Protein AF-A0AAW0PX56-F1 (afdb_monomer)

Radius of gyration: 51.21 Å; Cα contacts (8 Å, |Δi|>4): 44; chains: 1; bounding box: 127×102×108 Å

pLDDT: mean 70.23, std 21.06, range [22.94, 95.62]

Mean predicted aligned error: 20.16 Å

InterPro domains:
  IPR026612 Receptor for retinol uptake STRA6-like [PF14752] (82-262)

Structure (mmCIF, N/CA/C/O backbone):
data_AF-A0AAW0PX56-F1
#
_entry.id   AF-A0AAW0PX56-F1
#
loop_
_atom_site.group_PDB
_atom_site.id
_atom_site.type_symbol
_atom_site.label_atom_id
_atom_site.label_alt_id
_atom_site.label_comp_id
_atom_site.label_asym_id
_atom_site.label_entity_id
_atom_site.label_seq_id
_atom_site.pdbx_PDB_ins_code
_atom_site.Cartn_x
_atom_site.Cartn_y
_atom_site.Cartn_z
_atom_site.occupancy
_atom_site.B_iso_or_equiv
_atom_site.auth_seq_id
_atom_site.auth_comp_id
_atom_site.auth_asym_id
_atom_site.auth_atom_id
_atom_site.pdbx_PDB_model_num
ATOM 1 N N . MET A 1 1 ? 77.934 13.940 -4.681 1.00 31.64 1 MET A N 1
ATOM 2 C CA . MET A 1 1 ? 77.052 12.835 -5.115 1.00 31.64 1 MET A CA 1
ATOM 3 C C . MET A 1 1 ? 75.785 13.486 -5.650 1.00 31.64 1 MET A C 1
ATOM 5 O O . MET A 1 1 ? 75.001 13.971 -4.855 1.00 31.64 1 MET A O 1
ATOM 9 N N . ALA A 1 2 ? 75.821 13.929 -6.908 1.00 30.30 2 ALA A N 1
ATOM 10 C CA . ALA A 1 2 ? 75.414 13.192 -8.120 1.00 30.30 2 ALA A CA 1
ATOM 11 C C . ALA A 1 2 ? 73.939 13.526 -8.437 1.00 30.30 2 ALA A C 1
ATOM 13 O O . ALA A 1 2 ? 73.097 13.339 -7.575 1.00 30.30 2 ALA A O 1
ATOM 14 N N . GLY A 1 3 ? 73.551 14.061 -9.594 1.00 27.41 3 GLY A N 1
ATOM 15 C CA . GLY A 1 3 ? 74.286 14.418 -10.804 1.00 27.41 3 GLY A CA 1
ATOM 16 C C . GLY A 1 3 ? 73.361 15.159 -11.783 1.00 27.41 3 GLY A C 1
ATOM 17 O O . GLY A 1 3 ? 72.140 15.052 -11.699 1.00 27.41 3 GLY A O 1
ATOM 18 N N . CYS A 1 4 ? 73.972 15.931 -12.680 1.00 25.59 4 CYS A N 1
ATOM 19 C CA . CYS A 1 4 ? 73.378 16.481 -13.898 1.00 25.59 4 CYS A CA 1
ATOM 20 C C . CYS A 1 4 ? 72.852 15.374 -14.827 1.00 25.59 4 CYS A C 1
ATOM 22 O O . CYS A 1 4 ? 73.455 14.307 -14.852 1.00 25.59 4 CYS A O 1
ATOM 24 N N . HIS A 1 5 ? 71.880 15.678 -15.698 1.00 25.41 5 HIS A N 1
ATOM 25 C CA . HIS A 1 5 ? 72.004 15.336 -17.123 1.00 25.41 5 HIS A CA 1
ATOM 26 C C . HIS A 1 5 ? 71.072 16.167 -18.024 1.00 25.41 5 HIS A C 1
ATOM 28 O O . HIS A 1 5 ? 69.892 16.348 -17.739 1.00 25.41 5 HIS A O 1
ATOM 34 N N . LEU A 1 6 ? 71.681 16.686 -19.094 1.00 29.70 6 LEU A N 1
ATOM 35 C CA . LEU A 1 6 ? 71.095 17.271 -20.303 1.00 29.70 6 LEU A CA 1
ATOM 36 C C . LEU A 1 6 ? 70.381 16.207 -21.157 1.00 29.70 6 LEU A C 1
ATOM 38 O O . LEU A 1 6 ? 70.884 15.092 -21.224 1.00 29.70 6 LEU A O 1
ATOM 42 N N . GLU A 1 7 ? 69.362 16.632 -21.917 1.00 25.48 7 GLU A N 1
ATOM 43 C CA . GLU A 1 7 ? 69.119 16.381 -23.365 1.00 25.48 7 GLU A CA 1
ATOM 44 C C . GLU A 1 7 ? 67.896 17.247 -23.762 1.00 25.48 7 GLU A C 1
ATOM 46 O O . GLU A 1 7 ? 66.912 17.266 -23.031 1.00 25.48 7 GLU A O 1
ATOM 51 N N . VAL A 1 8 ? 67.901 18.203 -24.703 1.00 26.92 8 VAL A N 1
ATOM 52 C CA . VAL A 1 8 ? 68.288 18.272 -26.131 1.00 26.92 8 VAL A CA 1
ATOM 53 C C . VAL A 1 8 ? 67.389 17.431 -27.053 1.00 26.92 8 VAL A C 1
ATOM 55 O O . VAL A 1 8 ? 67.394 16.213 -26.968 1.00 26.92 8 VAL A O 1
ATOM 58 N N . SER A 1 9 ? 66.737 18.133 -28.004 1.00 25.81 9 SER A N 1
ATOM 59 C CA . SER A 1 9 ? 66.059 17.645 -29.232 1.00 25.81 9 SER A CA 1
ATOM 60 C C . SER A 1 9 ? 64.676 16.978 -29.028 1.00 25.81 9 SER A C 1
ATOM 62 O O . SER A 1 9 ? 64.495 16.225 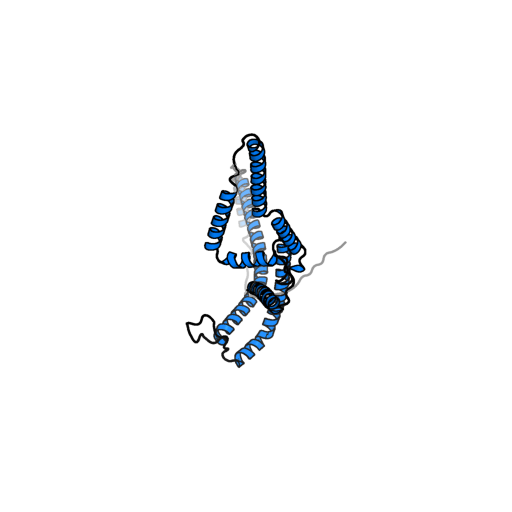-28.090 1.00 25.81 9 SER A O 1
ATOM 64 N N . GLN A 1 10 ? 63.611 17.193 -29.824 1.00 27.53 10 GLN A N 1
ATOM 65 C CA . GLN A 1 10 ? 63.512 17.494 -31.259 1.00 27.53 10 GLN A CA 1
ATOM 66 C C . GLN A 1 10 ? 62.064 17.893 -31.687 1.00 27.53 10 GLN A C 1
ATOM 68 O O . GLN A 1 10 ? 61.095 17.409 -31.117 1.00 27.53 10 GLN A O 1
ATOM 73 N N . CYS A 1 11 ? 61.977 18.688 -32.770 1.00 22.94 11 CYS A N 1
ATOM 74 C CA . CYS A 1 11 ? 60.960 18.730 -33.851 1.00 22.94 11 CYS A CA 1
ATOM 75 C C . CYS A 1 11 ? 59.462 19.016 -33.585 1.00 22.94 11 CYS A C 1
ATOM 77 O O . CYS A 1 11 ? 58.749 18.189 -33.043 1.00 22.94 11 CYS A O 1
ATOM 79 N N . TYR A 1 12 ? 58.955 20.133 -34.136 1.00 26.64 12 TYR A N 1
ATOM 80 C CA . TYR A 1 12 ? 58.180 20.228 -35.404 1.00 26.64 12 TYR A CA 1
ATOM 81 C C . TYR A 1 12 ? 58.065 21.729 -35.776 1.00 26.64 12 TYR A C 1
ATOM 83 O O . TYR A 1 12 ? 57.428 22.503 -35.077 1.00 26.64 12 TYR A O 1
ATOM 91 N N . SER A 1 13 ? 58.933 22.256 -36.645 1.00 26.72 13 SER A N 1
ATOM 92 C CA . SER A 1 13 ? 58.694 22.527 -38.077 1.00 26.72 13 SER A CA 1
ATOM 93 C C . SER A 1 13 ? 57.386 23.269 -38.409 1.00 26.72 13 SER A C 1
ATOM 95 O O . SER A 1 13 ? 56.335 22.644 -38.483 1.00 26.72 13 SER A O 1
ATOM 97 N N . CYS A 1 14 ? 57.475 24.576 -38.699 1.00 26.20 14 CYS A N 1
ATOM 98 C CA . CYS A 1 14 ? 56.694 25.211 -39.771 1.00 26.20 14 CYS A CA 1
ATOM 99 C C . CYS A 1 14 ? 57.334 26.542 -40.224 1.00 26.20 14 CYS A C 1
ATOM 101 O O . CYS A 1 14 ? 57.142 27.600 -39.635 1.00 26.20 14 CYS A O 1
ATOM 103 N N . ASN A 1 15 ? 58.200 26.413 -41.226 1.00 26.06 15 ASN A N 1
ATOM 104 C CA . ASN A 1 15 ? 58.331 27.226 -42.438 1.00 26.06 15 ASN A CA 1
ATOM 105 C C . ASN A 1 15 ? 57.815 28.690 -42.455 1.00 26.06 15 ASN A C 1
ATOM 107 O O . ASN A 1 15 ? 56.611 28.923 -42.451 1.00 26.06 15 ASN A O 1
ATOM 111 N N . SER A 1 16 ? 58.722 29.655 -42.668 1.00 30.22 16 SER A N 1
ATOM 112 C CA . SER A 1 16 ? 58.495 30.769 -43.609 1.00 30.22 16 SER A CA 1
ATOM 113 C C . SER A 1 16 ? 59.829 31.418 -44.011 1.00 30.22 16 SER A C 1
ATOM 115 O O . SER A 1 16 ? 60.473 32.105 -43.221 1.00 30.22 16 SER A O 1
ATOM 117 N N . GLN A 1 17 ? 60.247 31.182 -45.255 1.00 28.98 17 GLN A N 1
ATOM 118 C CA . GLN A 1 17 ? 61.311 31.909 -45.958 1.00 28.98 17 GLN A CA 1
ATOM 119 C C . GLN A 1 17 ? 60.848 33.317 -46.368 1.00 28.98 17 GLN A C 1
ATOM 121 O O . GLN A 1 17 ? 59.700 33.471 -46.773 1.00 28.98 17 GLN A O 1
ATOM 126 N N . SER A 1 18 ? 61.760 34.301 -46.318 1.00 28.73 18 SER A N 1
ATOM 127 C CA . SER A 1 18 ? 62.028 35.353 -47.335 1.00 28.73 18 SER A CA 1
ATOM 128 C C . SER A 1 18 ? 62.885 36.463 -46.679 1.00 28.73 18 SER A C 1
ATOM 130 O O . SER A 1 18 ? 62.420 37.135 -45.768 1.00 28.73 18 SER A O 1
ATOM 132 N N . GLN A 1 19 ? 64.218 36.449 -46.808 1.00 29.86 19 GLN A N 1
ATOM 133 C CA . GLN A 1 19 ? 65.073 37.073 -47.843 1.00 29.86 19 GLN A CA 1
ATOM 134 C C . GLN A 1 19 ? 65.482 38.554 -47.597 1.00 29.86 19 GLN A C 1
ATOM 136 O O . GLN A 1 19 ? 64.648 39.441 -47.484 1.00 29.86 19 GLN A O 1
ATOM 141 N N . HIS A 1 20 ? 66.813 38.759 -47.643 1.00 28.77 20 HIS A N 1
ATOM 142 C CA . HIS A 1 20 ? 67.612 39.956 -47.995 1.00 28.77 20 HIS A CA 1
ATOM 143 C C . HIS A 1 20 ? 67.890 41.118 -46.998 1.00 28.77 20 HIS A C 1
ATOM 145 O O . HIS A 1 20 ? 67.056 41.975 -46.756 1.00 28.77 20 HIS A O 1
ATOM 151 N N . GLY A 1 21 ? 69.178 41.243 -46.609 1.00 27.52 21 GLY A N 1
ATOM 152 C CA . GLY A 1 21 ? 70.029 42.384 -47.023 1.00 27.52 21 GLY A CA 1
ATOM 153 C C . GLY A 1 21 ? 70.363 43.527 -46.036 1.00 27.52 21 GLY A C 1
ATOM 154 O O . GLY A 1 21 ? 69.627 44.495 -45.960 1.00 27.52 21 GLY A O 1
ATOM 155 N N . GLY A 1 22 ? 71.561 43.477 -45.425 1.00 28.67 22 GLY A N 1
ATOM 156 C CA . GLY A 1 22 ? 72.597 44.540 -45.459 1.00 28.67 22 GLY A CA 1
ATOM 157 C C . GLY A 1 22 ? 72.457 45.905 -44.732 1.00 28.67 22 GLY A C 1
ATOM 158 O O . GLY A 1 22 ? 71.581 46.700 -45.037 1.00 28.67 22 GLY A O 1
ATOM 159 N N . LEU A 1 23 ? 73.525 46.229 -43.973 1.00 30.84 23 LEU A N 1
ATOM 160 C CA . LEU A 1 23 ? 74.179 47.546 -43.754 1.00 30.84 23 LEU A CA 1
ATOM 161 C C . LEU A 1 23 ? 73.774 48.491 -42.590 1.00 30.84 23 LEU A C 1
ATOM 163 O O . LEU A 1 23 ? 72.615 48.782 -42.329 1.00 30.84 23 LEU 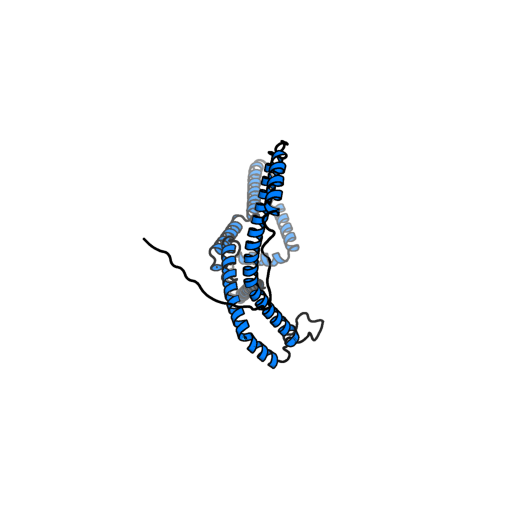A O 1
ATOM 167 N N . CYS A 1 24 ? 74.840 49.070 -42.002 1.00 33.91 24 CYS A N 1
ATOM 168 C CA . CYS A 1 24 ? 74.942 50.333 -41.244 1.00 33.91 24 CYS A CA 1
ATOM 169 C C . CYS A 1 24 ? 74.873 50.319 -39.698 1.00 33.91 24 CYS A C 1
ATOM 171 O O . CYS A 1 24 ? 73.977 50.883 -39.071 1.00 33.91 24 CYS A O 1
ATOM 173 N N . LEU A 1 25 ? 75.959 49.832 -39.076 1.00 41.53 25 LEU A N 1
ATOM 174 C CA . LEU A 1 25 ? 76.503 50.392 -37.829 1.00 41.53 25 LEU A CA 1
ATOM 175 C C . LEU A 1 25 ? 77.064 51.802 -38.098 1.00 41.53 25 LEU A C 1
ATOM 177 O O . LEU A 1 25 ? 78.007 51.911 -38.870 1.00 41.53 25 LEU A O 1
ATOM 181 N N . SER A 1 26 ? 76.524 52.846 -37.452 1.00 45.72 26 SER A N 1
ATOM 182 C CA . SER A 1 26 ? 77.255 54.021 -36.910 1.00 45.72 26 SER A CA 1
ATOM 183 C C . SER A 1 26 ? 76.280 55.167 -36.568 1.00 45.72 26 SER A C 1
ATOM 185 O O . SER A 1 26 ? 76.185 56.169 -37.273 1.00 45.72 26 SER A O 1
ATOM 187 N N . ARG A 1 27 ? 75.478 55.019 -35.499 1.00 44.69 27 ARG A N 1
ATOM 188 C CA . ARG A 1 27 ? 74.649 56.125 -34.950 1.00 44.69 27 ARG A CA 1
ATOM 189 C C . ARG A 1 27 ? 74.264 55.980 -33.466 1.00 44.69 27 ARG A C 1
ATOM 191 O O . ARG A 1 27 ? 73.417 56.715 -32.967 1.00 44.69 27 ARG A O 1
ATOM 198 N N . SER A 1 28 ? 74.889 55.053 -32.736 1.00 48.38 28 SER A N 1
ATOM 199 C CA . SER A 1 28 ? 74.471 54.626 -31.388 1.00 48.38 28 SER A CA 1
ATOM 200 C C . SER A 1 28 ? 75.108 55.389 -30.215 1.00 48.38 28 SER A C 1
ATOM 202 O O . SER A 1 28 ? 74.615 55.289 -29.093 1.00 48.38 28 SER A O 1
ATOM 204 N N . SER A 1 29 ? 76.159 56.187 -30.421 1.00 47.72 29 SER A N 1
ATOM 205 C CA . SER A 1 29 ? 76.905 56.805 -29.308 1.00 47.72 29 SER A CA 1
ATOM 206 C C . SER A 1 29 ? 76.382 58.177 -28.854 1.00 47.72 29 SER A C 1
ATOM 208 O O . SER A 1 29 ? 76.652 58.584 -27.721 1.00 47.72 29 SER A O 1
ATOM 210 N N . LEU A 1 30 ? 75.604 58.885 -29.685 1.00 49.88 30 LEU A N 1
ATOM 211 C CA . LEU A 1 30 ? 75.097 60.227 -29.357 1.00 49.88 30 LEU A CA 1
ATOM 212 C C . LEU A 1 30 ? 73.741 60.207 -28.625 1.00 49.88 30 LEU A C 1
ATOM 214 O O . LEU A 1 30 ? 73.480 61.070 -27.792 1.00 49.88 30 LEU A O 1
ATOM 218 N N . LEU A 1 31 ? 72.903 59.194 -28.871 1.00 52.22 31 LEU A N 1
ATOM 219 C CA . LEU A 1 31 ? 71.561 59.071 -28.277 1.00 52.22 31 LEU A CA 1
ATOM 220 C C . LEU A 1 31 ? 71.574 58.606 -26.812 1.00 52.22 31 LEU A C 1
ATOM 222 O O . LEU A 1 31 ? 70.708 58.997 -26.030 1.00 52.22 31 LEU A O 1
ATOM 226 N N . GLN A 1 32 ? 72.580 57.831 -26.399 1.00 52.25 32 GLN A N 1
ATOM 227 C CA . GLN A 1 32 ? 72.661 57.349 -25.015 1.00 52.25 32 GLN A CA 1
ATOM 228 C C . GLN A 1 32 ? 73.055 58.438 -24.006 1.00 52.25 32 GLN A C 1
ATOM 230 O O . GLN A 1 32 ? 72.630 58.394 -22.850 1.00 52.25 32 GLN A O 1
ATOM 235 N N . LYS A 1 33 ? 73.824 59.449 -24.429 1.00 53.44 33 LYS A N 1
ATOM 236 C CA . LYS A 1 33 ? 74.268 60.532 -23.535 1.00 53.44 33 LYS A CA 1
ATOM 237 C C . LYS A 1 33 ? 73.141 61.511 -23.191 1.00 53.44 33 LYS A C 1
ATOM 239 O O . LYS A 1 33 ? 73.123 62.051 -22.087 1.00 53.44 33 LYS A O 1
ATOM 244 N N . THR A 1 34 ? 72.174 61.692 -24.088 1.00 52.97 34 THR A N 1
ATOM 245 C CA . THR A 1 34 ? 71.042 62.611 -23.890 1.00 52.97 34 THR A CA 1
ATOM 246 C C . THR A 1 34 ? 69.943 61.995 -23.020 1.00 52.97 34 THR A C 1
ATOM 248 O O . THR A 1 34 ? 69.341 62.697 -22.214 1.00 52.97 34 THR A O 1
ATOM 251 N N . LEU A 1 35 ? 69.735 60.673 -23.091 1.00 54.50 35 LEU A N 1
ATOM 252 C CA . LEU A 1 35 ? 68.734 59.971 -22.274 1.00 54.50 35 LEU A CA 1
ATOM 253 C C . LEU A 1 35 ? 69.112 59.899 -20.787 1.00 54.50 35 LEU A C 1
ATOM 255 O O . LEU A 1 35 ? 68.252 60.091 -19.927 1.00 54.50 35 LEU A O 1
ATOM 259 N N . LYS A 1 36 ? 70.398 59.712 -20.460 1.00 55.59 36 LYS A N 1
ATOM 260 C CA . LYS A 1 36 ? 70.855 59.628 -19.059 1.00 55.59 36 LYS A CA 1
ATOM 261 C C . LYS A 1 36 ? 70.624 60.927 -18.273 1.00 55.59 36 LYS A C 1
ATOM 263 O O . LYS A 1 36 ? 70.263 60.884 -17.103 1.00 55.59 36 LYS A O 1
ATOM 268 N N . LYS A 1 37 ? 70.748 62.082 -18.937 1.00 52.22 37 LYS A N 1
ATOM 269 C CA . LYS A 1 37 ? 70.591 63.412 -18.319 1.00 52.22 37 LYS A CA 1
ATOM 270 C C . LYS A 1 37 ? 69.130 63.791 -18.026 1.00 52.22 37 LYS A C 1
ATOM 272 O O . LYS A 1 37 ? 68.882 64.637 -17.168 1.00 52.22 37 LYS A O 1
ATOM 277 N N . THR A 1 38 ? 68.172 63.160 -18.707 1.00 49.88 38 THR A N 1
ATOM 278 C CA . THR A 1 38 ? 66.727 63.378 -18.509 1.00 49.88 38 THR A CA 1
ATOM 279 C C . THR A 1 38 ? 66.174 62.508 -17.377 1.00 49.88 38 THR A C 1
ATOM 281 O O . THR A 1 38 ? 65.317 62.958 -16.623 1.00 49.88 38 THR A O 1
ATOM 284 N N . VAL A 1 39 ? 66.722 61.304 -17.182 1.00 55.12 39 VAL A N 1
ATOM 285 C CA . VAL A 1 39 ? 66.303 60.374 -16.114 1.00 55.12 39 VAL A CA 1
ATOM 286 C C . VAL A 1 39 ? 66.630 60.911 -14.710 1.00 55.12 39 VAL A C 1
ATOM 288 O O . VAL A 1 39 ? 65.809 60.802 -13.801 1.00 55.12 39 VAL A O 1
ATOM 291 N N . GLU A 1 40 ? 67.768 61.588 -14.531 1.00 53.06 40 GLU A N 1
ATOM 292 C CA . GLU A 1 40 ? 68.200 62.103 -13.218 1.00 53.06 40 GLU A CA 1
ATOM 293 C C . GLU A 1 40 ? 67.425 63.346 -12.735 1.00 53.06 40 GLU A C 1
ATOM 295 O O . GLU A 1 40 ? 67.427 63.658 -11.540 1.00 53.06 40 GLU A O 1
ATOM 300 N N . ARG A 1 41 ? 66.729 64.063 -13.633 1.00 45.50 41 ARG A N 1
ATOM 301 C CA 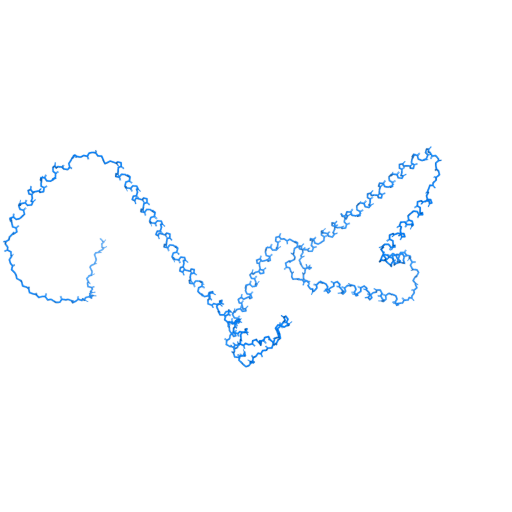. ARG A 1 41 ? 65.882 65.215 -13.262 1.00 45.50 41 ARG A CA 1
ATOM 302 C C . ARG A 1 41 ? 64.453 64.816 -12.891 1.00 45.50 41 ARG A C 1
ATOM 304 O O . ARG A 1 41 ? 63.837 65.513 -12.089 1.00 45.50 41 ARG A O 1
ATOM 311 N N . THR A 1 42 ? 63.957 63.677 -13.372 1.00 45.19 42 THR A N 1
ATOM 312 C CA . THR A 1 42 ? 62.596 63.199 -13.062 1.00 45.19 42 THR A CA 1
ATOM 313 C C . THR A 1 42 ? 62.510 62.491 -11.703 1.00 45.19 42 THR A C 1
ATOM 315 O O . THR A 1 42 ? 61.457 62.496 -11.072 1.00 45.19 42 THR A O 1
ATOM 318 N N . GLN A 1 43 ? 63.623 61.967 -11.175 1.00 46.38 43 GLN A N 1
ATOM 319 C CA . GLN A 1 43 ? 63.641 61.313 -9.855 1.00 46.38 43 GLN A CA 1
ATOM 320 C C . GLN A 1 43 ? 63.573 62.277 -8.657 1.00 46.38 43 GLN A C 1
ATOM 322 O O . GLN A 1 43 ? 63.295 61.838 -7.546 1.00 46.38 43 GLN A O 1
ATOM 327 N N . ARG A 1 44 ? 63.781 63.588 -8.847 1.00 43.41 44 ARG A N 1
ATOM 328 C CA . ARG A 1 44 ? 63.846 64.557 -7.734 1.00 43.41 44 ARG A CA 1
ATOM 329 C C . ARG A 1 44 ? 62.520 65.258 -7.404 1.00 43.41 44 ARG A C 1
ATOM 331 O O . ARG A 1 44 ? 62.461 65.975 -6.412 1.00 43.41 44 ARG A O 1
ATOM 338 N N . PHE A 1 45 ? 61.465 65.046 -8.199 1.00 40.75 45 PHE A N 1
ATOM 339 C CA . PHE A 1 45 ? 60.181 65.755 -8.055 1.00 40.75 45 PHE A CA 1
ATOM 340 C C . PHE A 1 45 ? 59.042 64.917 -7.447 1.00 40.75 45 PHE A C 1
ATOM 342 O O . PHE A 1 45 ? 58.031 65.472 -7.035 1.00 40.75 45 PHE A O 1
ATOM 349 N N . SER A 1 46 ? 59.198 63.596 -7.316 1.00 39.78 46 SER A N 1
ATOM 350 C CA . SER A 1 46 ? 58.156 62.702 -6.777 1.00 39.78 46 SER A CA 1
ATOM 351 C C . SER A 1 46 ? 58.447 62.288 -5.326 1.00 39.78 46 SER A C 1
ATOM 353 O O . SER A 1 46 ? 58.463 61.112 -4.990 1.00 39.78 46 SER A O 1
ATOM 355 N N . SER A 1 47 ? 58.760 63.256 -4.458 1.00 36.75 47 SER A N 1
ATOM 356 C CA . SER A 1 47 ? 59.039 63.003 -3.030 1.00 36.75 47 SER A CA 1
ATOM 357 C C . SER A 1 47 ? 58.133 63.786 -2.074 1.00 36.75 47 SER A C 1
ATOM 359 O O . SER A 1 47 ? 58.407 63.833 -0.877 1.00 36.75 47 SER A O 1
ATOM 361 N N . LYS A 1 48 ? 57.052 64.407 -2.555 1.00 43.12 48 LYS A N 1
ATOM 362 C CA . LYS A 1 48 ? 56.116 65.145 -1.699 1.00 43.12 48 LYS A CA 1
ATOM 363 C C . LYS A 1 48 ? 54.687 64.947 -2.188 1.00 43.12 48 LYS A C 1
ATOM 365 O O . LYS A 1 48 ? 54.274 65.627 -3.110 1.00 43.12 48 LYS A O 1
ATOM 370 N N . GLU A 1 49 ? 53.974 63.994 -1.593 1.00 43.44 49 GLU A N 1
ATOM 371 C CA . GLU A 1 49 ? 52.659 64.256 -0.994 1.00 43.44 49 GLU A CA 1
ATOM 372 C C . GLU A 1 49 ? 52.143 63.034 -0.224 1.00 43.44 49 GLU A C 1
ATOM 374 O O . GLU A 1 49 ? 52.099 61.897 -0.697 1.00 43.44 49 GLU A O 1
ATOM 379 N N . VAL A 1 50 ? 51.821 63.315 1.033 1.00 50.00 50 VAL A N 1
ATOM 380 C CA . VAL A 1 50 ? 51.420 62.416 2.105 1.00 50.00 50 VAL A CA 1
ATOM 381 C C . VAL A 1 50 ? 49.897 62.309 2.080 1.00 50.00 50 VAL A C 1
ATOM 383 O O . VAL A 1 50 ? 49.211 63.262 2.421 1.00 50.00 50 VAL A O 1
ATOM 386 N N . THR A 1 51 ? 49.369 61.157 1.658 1.00 48.56 51 THR A N 1
ATOM 387 C CA . THR A 1 51 ? 48.028 60.621 2.010 1.00 48.56 51 THR A CA 1
ATOM 388 C C . THR A 1 51 ? 47.890 59.192 1.461 1.00 48.56 51 THR A C 1
ATOM 390 O O . THR A 1 51 ? 47.048 58.880 0.627 1.00 48.56 51 THR A O 1
ATOM 393 N N . LYS A 1 52 ? 48.774 58.276 1.880 1.00 46.75 52 LYS A N 1
ATOM 394 C CA . LYS A 1 52 ? 48.712 56.855 1.481 1.00 46.75 52 LYS A CA 1
ATOM 395 C C . LYS A 1 52 ? 49.066 55.907 2.635 1.00 46.75 52 LYS A C 1
ATOM 397 O O . LYS A 1 52 ? 50.126 55.293 2.609 1.00 46.75 52 LYS A O 1
ATOM 402 N N . PRO A 1 53 ? 48.198 55.773 3.650 1.00 43.88 53 PRO A N 1
ATOM 403 C CA . PRO A 1 53 ? 48.079 54.448 4.268 1.00 43.88 53 PRO A CA 1
ATOM 404 C C . PRO A 1 53 ? 46.652 53.880 4.218 1.00 43.88 53 PRO A C 1
ATOM 406 O O . PRO A 1 53 ? 46.489 52.685 3.999 1.00 43.88 53 PRO A O 1
ATOM 409 N N . ILE A 1 54 ? 45.609 54.714 4.296 1.00 45.59 54 ILE A N 1
ATOM 410 C CA . ILE A 1 54 ? 44.220 54.228 4.418 1.00 45.59 54 ILE A CA 1
ATOM 411 C C . ILE A 1 54 ? 43.664 53.741 3.066 1.00 45.59 54 ILE A C 1
ATOM 413 O O . ILE A 1 54 ? 43.095 52.656 2.984 1.00 45.59 54 ILE A O 1
ATOM 417 N N . PHE A 1 55 ? 43.909 54.472 1.971 1.00 41.31 55 PHE A N 1
ATOM 418 C CA . PHE A 1 55 ? 43.393 54.107 0.640 1.00 41.31 55 PHE A CA 1
ATOM 419 C C . PHE A 1 55 ? 44.062 52.842 0.060 1.00 41.31 55 PHE A C 1
ATOM 421 O O . PHE A 1 55 ? 43.416 52.036 -0.604 1.00 41.31 55 PHE A O 1
ATOM 428 N N . CYS A 1 56 ? 45.345 52.614 0.374 1.00 47.31 56 CYS A N 1
ATOM 429 C CA . CYS A 1 56 ? 46.085 51.416 -0.047 1.00 47.31 56 CYS A CA 1
ATOM 430 C C . CYS A 1 56 ? 45.601 50.156 0.695 1.00 47.31 56 CYS A C 1
ATOM 432 O O . CYS A 1 56 ? 45.462 49.086 0.100 1.00 47.31 56 CYS A O 1
ATOM 434 N N . GLN A 1 57 ? 45.266 50.295 1.982 1.00 53.66 57 GLN A N 1
ATOM 435 C CA . GLN A 1 57 ? 44.761 49.197 2.803 1.00 53.66 57 GLN A CA 1
ATOM 436 C C . GLN A 1 57 ? 43.309 48.840 2.452 1.00 53.66 57 GLN A C 1
ATOM 438 O O . GLN A 1 57 ? 42.980 47.656 2.366 1.00 53.66 57 GLN A O 1
ATOM 443 N N . GLN A 1 58 ? 42.474 49.841 2.138 1.00 53.59 58 GLN A N 1
ATOM 444 C CA . GLN A 1 58 ? 41.112 49.629 1.641 1.00 53.59 58 GLN A CA 1
ATOM 445 C C . GLN A 1 58 ? 41.120 48.909 0.279 1.00 53.59 58 GLN A C 1
ATOM 447 O O . GLN A 1 58 ? 40.446 47.892 0.120 1.00 53.59 58 GLN A O 1
ATOM 452 N N . CYS A 1 59 ? 41.931 49.367 -0.686 1.00 56.94 59 CYS A N 1
ATOM 453 C CA . CYS A 1 59 ? 42.064 48.715 -1.996 1.00 56.94 59 CYS A CA 1
ATOM 454 C C . CYS A 1 59 ? 42.618 47.286 -1.892 1.00 56.94 59 CYS A C 1
ATOM 456 O O . CYS A 1 59 ? 42.134 46.395 -2.588 1.00 56.94 59 CYS A O 1
ATOM 458 N N . GLY A 1 60 ? 43.583 47.039 -1.000 1.00 68.44 60 GLY A N 1
ATOM 459 C CA . GLY A 1 60 ? 44.104 45.695 -0.743 1.00 68.44 60 GLY A CA 1
ATOM 460 C C . GLY A 1 60 ? 43.056 44.751 -0.146 1.00 68.44 60 GLY A C 1
ATOM 461 O O . GLY A 1 60 ? 43.002 43.581 -0.526 1.00 68.44 60 GLY A O 1
ATOM 462 N N . LEU A 1 61 ? 42.192 45.252 0.744 1.00 67.62 61 LEU A N 1
ATOM 463 C CA . LEU A 1 61 ? 41.110 44.467 1.339 1.00 67.62 61 LEU A CA 1
ATOM 464 C C . LEU A 1 61 ? 40.016 44.142 0.313 1.00 67.62 61 LEU A C 1
ATOM 466 O O . LEU A 1 61 ? 39.619 42.985 0.208 1.00 67.62 61 LEU A O 1
ATOM 470 N N . TYR A 1 62 ? 39.592 45.114 -0.503 1.00 73.12 62 TYR A N 1
ATOM 471 C CA . TYR A 1 62 ? 38.633 44.876 -1.589 1.00 73.12 62 TYR A CA 1
ATOM 472 C C . TYR A 1 62 ? 39.167 43.886 -2.625 1.00 73.12 62 TYR A C 1
ATOM 474 O O . TYR A 1 62 ? 38.436 42.996 -3.051 1.00 73.12 62 TYR A O 1
ATOM 482 N N . CYS A 1 63 ? 40.450 43.979 -2.981 1.00 71.44 63 CYS A N 1
ATOM 483 C CA . CYS A 1 63 ? 41.074 43.051 -3.919 1.00 71.44 63 CYS A CA 1
ATOM 484 C C . CYS A 1 63 ? 41.147 41.625 -3.342 1.00 71.44 63 CYS A C 1
ATOM 486 O O . CYS A 1 63 ? 40.868 40.659 -4.047 1.00 71.44 63 CYS A O 1
ATOM 488 N N . LYS A 1 64 ? 41.418 41.479 -2.036 1.00 76.44 64 LYS A N 1
ATOM 489 C CA . LYS A 1 64 ? 41.369 40.178 -1.347 1.00 76.44 64 LYS A CA 1
ATOM 490 C C . LYS A 1 64 ? 39.950 39.618 -1.249 1.00 76.44 64 LYS A C 1
ATOM 492 O O . LYS A 1 64 ? 39.771 38.431 -1.488 1.00 76.44 64 LYS A O 1
ATOM 497 N N . ILE A 1 65 ? 38.949 40.445 -0.944 1.00 77.56 65 ILE A N 1
ATOM 498 C CA . ILE A 1 65 ? 37.541 40.018 -0.885 1.00 77.56 65 ILE A CA 1
ATOM 499 C C . ILE A 1 65 ? 37.050 39.594 -2.274 1.00 77.56 65 ILE A C 1
ATOM 501 O O . ILE A 1 65 ? 36.406 38.558 -2.386 1.00 77.56 65 ILE A O 1
ATOM 505 N N . LEU A 1 66 ? 37.398 40.336 -3.329 1.00 76.38 66 LEU A N 1
ATOM 506 C CA . LEU A 1 66 ? 37.069 39.985 -4.715 1.00 76.38 66 LEU A CA 1
ATOM 507 C C . LEU A 1 66 ? 37.798 38.722 -5.187 1.00 76.38 66 LEU A C 1
ATOM 509 O O . LEU A 1 66 ? 37.215 37.905 -5.891 1.00 76.38 66 LEU A O 1
ATOM 513 N N . TRP A 1 67 ? 39.057 38.528 -4.792 1.00 75.25 67 TRP A N 1
ATOM 514 C CA . TRP A 1 67 ? 39.808 37.320 -5.134 1.00 75.25 67 TRP A CA 1
ATOM 515 C C . TRP A 1 67 ? 39.282 36.089 -4.392 1.00 75.25 67 TRP A C 1
ATOM 517 O O . TRP A 1 67 ? 39.152 35.023 -4.991 1.00 75.25 67 TRP A O 1
ATOM 527 N N . LEU A 1 68 ? 38.909 36.238 -3.117 1.00 73.94 68 LEU A N 1
ATOM 528 C CA . LEU A 1 68 ? 38.280 35.177 -2.332 1.00 73.94 68 LEU A CA 1
ATOM 529 C C . LEU A 1 68 ? 36.872 34.867 -2.839 1.00 73.94 68 LEU A C 1
ATOM 531 O O . LEU A 1 68 ? 36.551 33.697 -3.008 1.00 73.94 68 LEU A O 1
ATOM 535 N N . SER A 1 69 ? 36.049 35.873 -3.145 1.00 72.56 69 SER A N 1
ATOM 536 C CA . SER A 1 69 ? 34.703 35.644 -3.675 1.00 72.56 69 SER A CA 1
ATOM 537 C C . SER A 1 69 ? 34.748 34.983 -5.051 1.00 72.56 69 SER A C 1
ATOM 539 O O . SER A 1 69 ? 34.018 34.024 -5.274 1.00 72.56 69 SER A O 1
ATOM 541 N N . ASN A 1 70 ? 35.656 35.402 -5.937 1.00 74.00 70 ASN A N 1
ATOM 542 C CA . ASN A 1 70 ? 35.845 34.786 -7.251 1.00 74.00 70 ASN A CA 1
ATOM 543 C C . ASN A 1 70 ? 36.451 33.374 -7.137 1.00 74.00 70 ASN A C 1
ATOM 545 O O . ASN A 1 70 ? 36.013 32.461 -7.829 1.00 74.00 70 ASN A O 1
ATOM 549 N N . SER A 1 71 ? 37.369 33.140 -6.194 1.00 72.75 71 SER A N 1
ATOM 550 C CA . SER A 1 71 ? 37.912 31.797 -5.928 1.00 72.75 71 SER A CA 1
ATOM 551 C C . SER A 1 71 ? 36.859 30.850 -5.354 1.00 72.75 71 SER A C 1
ATOM 553 O O . SER A 1 71 ? 36.762 29.714 -5.804 1.00 72.75 71 SER A O 1
ATOM 555 N N . ILE A 1 72 ? 36.019 31.310 -4.421 1.00 72.06 72 ILE A N 1
ATOM 556 C CA . ILE A 1 72 ? 34.901 30.527 -3.870 1.00 72.06 72 ILE A CA 1
ATOM 557 C C . ILE A 1 72 ? 33.860 30.247 -4.961 1.00 72.06 72 ILE A C 1
ATOM 559 O O . ILE A 1 72 ? 33.368 29.126 -5.062 1.00 72.06 72 ILE A O 1
ATOM 563 N N . HIS A 1 73 ? 33.556 31.228 -5.814 1.00 76.50 73 HIS A N 1
ATOM 564 C CA . HIS A 1 73 ? 32.608 31.062 -6.916 1.00 76.50 73 HIS A CA 1
ATOM 565 C C . HIS A 1 73 ? 33.151 30.118 -8.001 1.00 76.50 73 HIS A C 1
ATOM 567 O O . HIS A 1 73 ? 32.410 29.291 -8.519 1.00 76.50 73 HIS A O 1
ATOM 573 N N . SER A 1 74 ? 34.449 30.186 -8.308 1.00 72.81 74 SER A N 1
ATOM 574 C CA . SER A 1 74 ? 35.130 29.310 -9.268 1.00 72.81 74 SER A CA 1
ATOM 575 C C . SER A 1 74 ? 35.255 27.871 -8.753 1.00 72.81 74 SER A C 1
ATOM 577 O O . SER A 1 74 ? 34.922 26.932 -9.475 1.00 72.81 74 SER A O 1
ATOM 579 N N . LEU A 1 75 ? 35.641 27.686 -7.483 1.00 74.00 75 LEU A N 1
ATOM 580 C CA . LEU A 1 75 ? 35.678 26.374 -6.824 1.00 74.00 75 LEU A CA 1
ATOM 581 C C . LEU A 1 75 ? 34.275 25.767 -6.715 1.00 74.00 75 LEU A C 1
ATOM 583 O O . LEU A 1 75 ? 34.092 24.591 -7.023 1.00 74.00 75 LEU A O 1
ATOM 587 N N . GLY A 1 76 ? 33.278 26.585 -6.362 1.00 75.25 76 GLY A N 1
ATOM 588 C CA . GLY A 1 76 ? 31.872 26.201 -6.378 1.00 75.25 76 GLY A CA 1
ATOM 589 C C . GLY A 1 76 ? 31.433 25.759 -7.771 1.00 75.25 76 GLY A C 1
ATOM 590 O O . GLY A 1 76 ? 31.001 24.625 -7.940 1.00 75.25 76 GLY A O 1
ATOM 591 N N . LEU A 1 77 ? 31.594 26.603 -8.794 1.00 76.75 77 LEU A N 1
ATOM 592 C CA . LEU A 1 77 ? 31.218 26.280 -10.175 1.00 76.75 77 LEU A CA 1
ATOM 593 C C . LEU A 1 77 ? 31.926 25.029 -10.708 1.00 76.75 77 LEU A C 1
ATOM 595 O O . LEU A 1 77 ? 31.325 24.289 -11.481 1.00 76.75 77 LEU A O 1
ATOM 599 N N . CYS A 1 78 ? 33.177 24.782 -10.319 1.00 75.88 78 CYS A N 1
ATOM 600 C CA . CYS A 1 78 ? 33.907 23.583 -10.721 1.00 75.88 78 CYS A CA 1
ATOM 601 C C . CYS A 1 78 ? 33.304 22.322 -10.082 1.00 75.88 78 CYS A C 1
ATOM 603 O O . CYS A 1 78 ? 32.989 21.368 -10.789 1.00 75.88 78 CYS A O 1
ATOM 605 N N . TYR A 1 79 ? 33.035 22.359 -8.773 1.00 79.00 79 TYR A N 1
ATOM 606 C CA . TYR A 1 79 ? 32.373 21.265 -8.060 1.00 79.00 79 TYR A CA 1
ATOM 607 C C . TYR A 1 79 ? 30.960 20.991 -8.599 1.00 79.00 79 TYR A C 1
ATOM 609 O O . TYR A 1 79 ? 30.591 19.845 -8.848 1.00 79.00 79 TYR A O 1
ATOM 617 N N . TRP A 1 80 ? 30.192 22.049 -8.870 1.00 78.19 80 TRP A N 1
ATOM 618 C CA . TRP A 1 80 ? 28.870 21.943 -9.486 1.00 78.19 80 TRP A CA 1
ATOM 619 C C . TRP A 1 80 ? 28.936 21.346 -10.897 1.00 78.19 80 TRP A C 1
ATOM 621 O O . TRP A 1 80 ? 28.110 20.505 -11.232 1.00 78.19 80 TRP A O 1
ATOM 631 N N . LYS A 1 81 ? 29.915 21.728 -11.728 1.00 79.56 81 LYS A N 1
ATOM 632 C CA . LYS A 1 81 ? 30.075 21.166 -13.082 1.00 79.56 81 LYS A CA 1
ATOM 633 C C . LYS A 1 81 ? 30.383 19.673 -13.065 1.00 79.56 81 LYS A C 1
ATOM 635 O O . LYS A 1 81 ? 29.810 18.954 -13.879 1.00 79.56 81 LYS A O 1
ATOM 640 N N . GLU A 1 82 ? 31.256 19.216 -12.172 1.00 82.19 82 GLU A N 1
ATOM 641 C CA . GLU A 1 82 ? 31.553 17.786 -12.033 1.00 82.19 82 GLU A CA 1
ATOM 642 C C . GLU A 1 82 ? 30.316 17.014 -11.543 1.00 82.19 82 GLU A C 1
ATOM 644 O O . GLU A 1 82 ? 29.925 16.035 -12.175 1.00 82.19 82 GLU A O 1
ATOM 649 N N . LEU A 1 83 ? 29.578 17.541 -10.556 1.00 80.19 83 LEU A N 1
ATOM 650 C CA . LEU A 1 83 ? 28.303 16.948 -10.131 1.00 80.19 83 LEU A CA 1
ATOM 651 C C . LEU A 1 83 ? 27.257 16.883 -11.254 1.00 80.19 83 LEU A C 1
ATOM 653 O O . LEU A 1 83 ? 26.557 15.881 -11.372 1.00 80.19 83 LEU A O 1
ATOM 657 N N . PHE A 1 84 ? 27.133 17.915 -12.096 1.00 84.12 84 PHE A N 1
ATOM 658 C CA . PHE A 1 84 ? 26.189 17.900 -13.220 1.00 84.12 84 PHE A CA 1
ATOM 659 C C . PHE A 1 84 ? 26.586 16.913 -14.323 1.00 84.12 84 PHE A C 1
ATOM 661 O O . PHE A 1 84 ? 25.700 16.350 -14.966 1.00 84.12 84 PHE A O 1
ATOM 668 N N . LYS A 1 85 ? 27.885 16.676 -14.544 1.00 86.00 85 LYS A N 1
ATOM 669 C CA . LYS A 1 85 ? 28.356 15.655 -15.492 1.00 86.00 85 LYS A CA 1
ATOM 670 C C . LYS A 1 85 ? 28.061 14.248 -14.984 1.00 86.00 85 LYS A C 1
ATOM 672 O O . LYS A 1 85 ? 27.528 13.439 -15.745 1.00 86.00 85 LYS A O 1
ATOM 677 N N . ASP A 1 86 ? 28.344 13.979 -13.712 1.00 85.62 86 ASP A N 1
ATOM 678 C CA . ASP A 1 86 ? 28.078 12.678 -13.092 1.00 85.62 86 ASP A CA 1
ATOM 679 C C . ASP A 1 86 ? 26.572 12.399 -13.031 1.00 85.62 86 ASP A C 1
ATOM 681 O O . ASP A 1 86 ? 26.104 11.327 -13.425 1.00 85.62 86 ASP A O 1
ATOM 685 N N . LEU A 1 87 ? 25.787 13.408 -12.641 1.00 86.00 87 LEU A N 1
ATOM 686 C CA . LEU A 1 87 ? 24.331 13.331 -12.633 1.00 86.00 87 LEU A CA 1
ATOM 687 C C . LEU A 1 87 ? 23.769 13.155 -14.049 1.00 86.00 87 LEU A C 1
ATOM 689 O O . LEU A 1 87 ? 22.882 12.333 -14.254 1.00 86.00 87 LEU A O 1
ATOM 693 N N . GLY A 1 88 ? 24.286 13.887 -15.037 1.00 87.38 88 GLY A N 1
ATOM 694 C CA . GLY A 1 88 ? 23.871 13.763 -16.435 1.00 87.38 88 GLY A CA 1
ATOM 695 C C . GLY A 1 88 ? 24.151 12.369 -16.995 1.00 87.38 88 GLY A C 1
ATOM 696 O O . GLY A 1 88 ? 23.270 11.760 -17.598 1.00 87.38 88 GLY A O 1
ATOM 697 N N . THR A 1 89 ? 25.338 11.827 -16.721 1.00 88.81 89 THR A N 1
ATOM 698 C CA . THR A 1 89 ? 25.740 10.474 -17.136 1.00 88.81 89 THR A CA 1
ATOM 699 C C . THR A 1 89 ? 24.832 9.407 -16.530 1.00 88.81 89 THR A C 1
ATOM 701 O O . THR A 1 89 ? 24.469 8.451 -17.212 1.00 88.81 89 THR A O 1
ATOM 704 N N . LEU A 1 90 ? 24.405 9.594 -15.278 1.00 86.00 90 LEU A N 1
ATOM 705 C CA . LEU A 1 90 ? 23.453 8.710 -14.614 1.00 86.00 90 LEU A CA 1
ATOM 706 C C . LEU A 1 90 ? 22.027 8.890 -15.151 1.00 86.00 90 LEU A C 1
ATOM 708 O O . LEU A 1 90 ? 21.330 7.900 -15.330 1.00 86.00 90 LEU A O 1
ATOM 712 N N . LEU A 1 91 ? 21.582 10.111 -15.453 1.00 89.50 91 LEU A N 1
ATOM 713 C CA . LEU A 1 91 ? 20.216 10.393 -15.913 1.00 89.50 91 LEU A CA 1
ATOM 714 C C . LEU A 1 91 ? 19.934 9.927 -17.347 1.00 89.50 91 LEU A C 1
ATOM 716 O O . LEU A 1 91 ? 18.825 9.467 -17.622 1.00 89.50 91 LEU A O 1
ATOM 720 N N . ILE A 1 92 ? 20.912 10.016 -18.252 1.00 90.81 92 ILE A N 1
ATOM 721 C CA . ILE A 1 92 ? 20.774 9.599 -19.659 1.00 90.81 92 ILE A CA 1
ATOM 722 C C . ILE A 1 92 ? 20.197 8.173 -19.806 1.00 90.81 92 ILE A C 1
ATOM 724 O O . ILE A 1 92 ? 19.192 8.022 -20.509 1.00 90.81 92 ILE A O 1
ATOM 728 N N . PRO A 1 93 ? 20.738 7.125 -19.149 1.00 88.69 93 PRO A N 1
ATOM 729 C CA . PRO A 1 93 ? 20.182 5.778 -19.253 1.00 88.69 93 PRO A CA 1
ATOM 730 C C . PRO A 1 93 ? 18.777 5.660 -18.642 1.00 88.69 93 PRO A C 1
ATOM 732 O O . PRO A 1 93 ? 17.946 4.946 -19.202 1.00 88.69 93 PRO A O 1
ATOM 735 N N . PHE A 1 94 ? 18.452 6.383 -17.561 1.00 88.56 94 PHE A N 1
ATOM 736 C CA . PHE A 1 94 ? 17.089 6.379 -17.003 1.00 88.56 94 PHE A CA 1
ATOM 737 C C . PHE A 1 94 ? 16.070 6.991 -17.966 1.00 88.56 94 PHE A C 1
ATOM 739 O O . PHE A 1 94 ? 14.995 6.422 -18.166 1.00 88.56 94 PHE A O 1
ATOM 746 N N . VAL A 1 95 ? 16.412 8.117 -18.598 1.00 91.19 95 VAL A N 1
ATOM 747 C CA . VAL A 1 95 ? 15.564 8.762 -19.611 1.00 91.19 95 VAL A CA 1
ATOM 748 C C . VAL A 1 95 ? 15.376 7.842 -20.815 1.00 91.19 95 VAL A C 1
ATOM 750 O O . VAL A 1 95 ? 14.256 7.705 -21.304 1.00 91.19 95 VAL A O 1
ATOM 753 N N . PHE A 1 96 ? 16.433 7.157 -21.257 1.00 89.81 96 PHE A N 1
ATOM 754 C CA . PHE A 1 96 ? 16.358 6.195 -22.355 1.00 89.81 96 PHE A CA 1
ATOM 755 C C . PHE A 1 96 ? 15.428 5.014 -22.033 1.00 89.81 96 PHE A C 1
ATOM 757 O O . PHE A 1 96 ? 14.519 4.717 -22.808 1.00 89.81 96 PHE A O 1
ATOM 764 N N . VAL A 1 97 ? 15.584 4.381 -20.864 1.00 88.31 97 VAL A N 1
ATOM 765 C CA . VAL A 1 97 ? 14.723 3.265 -20.428 1.00 88.31 97 VAL A CA 1
ATOM 766 C C . VAL A 1 97 ? 13.266 3.706 -20.277 1.00 88.31 97 VAL A C 1
ATOM 768 O O . VAL A 1 97 ? 12.363 2.987 -20.711 1.00 88.31 97 VAL A O 1
ATOM 771 N N . PHE A 1 98 ? 13.022 4.890 -19.707 1.00 88.62 98 PHE A N 1
ATOM 772 C CA . PHE A 1 98 ? 11.678 5.455 -19.580 1.00 88.62 98 PHE A CA 1
ATOM 773 C C . PHE A 1 98 ? 11.056 5.778 -20.946 1.00 88.62 98 PHE A C 1
ATOM 775 O O . PHE A 1 98 ? 9.873 5.511 -21.168 1.00 88.62 98 PHE A O 1
ATOM 782 N N . GLY A 1 99 ? 11.856 6.301 -21.878 1.00 89.81 99 GLY A N 1
ATOM 783 C CA . GLY A 1 99 ? 11.457 6.534 -23.262 1.00 89.81 99 GLY A CA 1
ATOM 784 C C . GLY A 1 99 ? 11.025 5.244 -23.958 1.00 89.81 99 GLY A C 1
ATOM 785 O O . GLY A 1 99 ? 9.951 5.213 -24.553 1.00 89.81 99 GLY A O 1
ATOM 786 N N . LEU A 1 100 ? 11.797 4.160 -23.811 1.00 87.12 100 LEU A N 1
ATOM 787 C CA . LEU A 1 100 ? 11.438 2.841 -24.346 1.00 87.12 100 LEU A CA 1
ATOM 788 C C . LEU A 1 100 ? 10.138 2.298 -23.740 1.00 87.12 100 LEU A C 1
ATOM 790 O O . LEU A 1 100 ? 9.288 1.804 -24.479 1.00 87.12 100 LEU A O 1
ATOM 794 N N . PHE A 1 101 ? 9.936 2.457 -22.429 1.00 88.25 101 PHE A N 1
ATOM 795 C CA . PHE A 1 101 ? 8.699 2.046 -21.760 1.00 88.25 101 PHE A CA 1
ATOM 796 C C . PHE A 1 101 ? 7.475 2.792 -22.314 1.00 88.25 101 PHE A C 1
ATOM 798 O O . PHE A 1 101 ? 6.446 2.187 -22.620 1.00 88.25 101 PHE A O 1
ATOM 805 N N . LYS A 1 102 ? 7.584 4.116 -22.486 1.00 87.44 102 LYS A N 1
ATOM 806 C CA . LYS A 1 102 ? 6.506 4.943 -23.049 1.00 87.44 102 LYS A CA 1
ATOM 807 C C . LYS A 1 102 ? 6.258 4.668 -24.524 1.00 87.44 102 LYS A C 1
ATOM 809 O O . LYS A 1 102 ? 5.103 4.646 -24.940 1.00 87.44 102 LYS A O 1
ATOM 814 N N . LEU A 1 103 ? 7.312 4.423 -25.296 1.00 86.56 103 LEU A N 1
ATOM 815 C CA . LEU A 1 103 ? 7.208 4.028 -26.695 1.00 86.56 103 LEU A CA 1
ATOM 816 C C . LEU A 1 103 ? 6.486 2.680 -26.828 1.00 86.56 103 LEU A C 1
ATOM 818 O O . LEU A 1 103 ? 5.591 2.556 -27.660 1.00 86.56 103 LEU A O 1
ATOM 822 N N . GLN A 1 104 ? 6.805 1.702 -25.976 1.00 85.75 104 GLN A N 1
ATOM 823 C CA . GLN A 1 104 ? 6.116 0.411 -25.943 1.00 85.75 104 GLN A CA 1
ATOM 824 C C . GLN A 1 104 ? 4.625 0.566 -25.597 1.00 85.75 104 GLN A C 1
ATOM 826 O O . GLN A 1 104 ? 3.781 0.014 -26.302 1.00 85.75 104 GLN A O 1
ATOM 831 N N . ASP A 1 105 ? 4.282 1.350 -24.569 1.00 84.06 105 ASP A N 1
ATOM 832 C CA . ASP A 1 105 ? 2.887 1.638 -24.189 1.00 84.06 105 ASP A CA 1
ATOM 833 C C . ASP A 1 105 ? 2.120 2.353 -25.321 1.00 84.06 105 ASP A C 1
ATOM 835 O O . ASP A 1 105 ? 0.985 1.989 -25.635 1.00 84.06 105 ASP A O 1
ATOM 839 N N . LEU A 1 106 ? 2.754 3.317 -26.001 1.00 85.25 106 LEU A N 1
ATOM 840 C CA . LEU A 1 106 ? 2.160 4.033 -27.132 1.00 85.25 106 LEU A CA 1
ATOM 841 C C . LEU A 1 106 ? 1.904 3.108 -28.332 1.00 85.25 106 LEU A C 1
ATOM 843 O O . LEU A 1 106 ? 0.800 3.116 -28.876 1.00 85.25 106 LEU A O 1
ATOM 847 N N . LEU A 1 107 ? 2.886 2.287 -28.721 1.00 81.06 107 LEU A N 1
ATOM 848 C CA . LEU A 1 107 ? 2.751 1.343 -29.836 1.00 81.06 107 LEU A CA 1
ATOM 849 C C . LEU A 1 107 ? 1.664 0.297 -29.569 1.00 81.06 107 LEU A C 1
ATOM 851 O O . LEU A 1 107 ? 0.876 -0.011 -30.463 1.00 81.06 107 LEU A O 1
ATOM 855 N N . VAL A 1 108 ? 1.562 -0.202 -28.333 1.00 81.50 108 VAL A N 1
ATOM 856 C CA . VAL A 1 108 ? 0.496 -1.136 -27.939 1.00 81.50 108 VAL A CA 1
ATOM 857 C C . VAL A 1 108 ? -0.880 -0.491 -28.026 1.00 81.50 108 VAL A C 1
ATOM 859 O O . VAL A 1 108 ? -1.799 -1.090 -28.586 1.00 81.50 108 VAL A O 1
ATOM 862 N N . ARG A 1 109 ? -1.031 0.741 -27.535 1.00 78.00 109 ARG A N 1
ATOM 863 C CA . ARG A 1 109 ? -2.317 1.449 -27.568 1.00 78.00 109 ARG A CA 1
ATOM 864 C C . ARG A 1 109 ? -2.751 1.857 -28.973 1.00 78.00 109 ARG A C 1
ATOM 866 O O . ARG A 1 109 ? -3.951 1.815 -29.231 1.00 78.00 109 ARG A O 1
ATOM 873 N N . PHE A 1 110 ? -1.808 2.269 -29.822 1.00 75.88 110 PHE A N 1
ATOM 874 C CA . PHE A 1 110 ? -2.087 2.813 -31.153 1.00 75.88 110 PHE A CA 1
ATOM 875 C C . PHE A 1 110 ? -2.221 1.728 -32.227 1.00 75.88 110 PHE A C 1
ATOM 877 O O . PHE A 1 110 ? -3.119 1.803 -33.056 1.00 75.88 110 PHE A O 1
ATOM 884 N N . PHE A 1 111 ? -1.347 0.717 -32.221 1.00 72.56 111 PHE A N 1
ATOM 885 C CA . PHE A 1 111 ? -1.257 -0.249 -33.321 1.00 72.56 111 PHE A CA 1
ATOM 886 C C . PHE A 1 111 ? -1.932 -1.595 -33.014 1.00 72.56 111 PHE A C 1
ATOM 888 O O . PHE A 1 111 ? -2.515 -2.206 -33.907 1.00 72.56 111 PHE A O 1
ATOM 895 N N . PHE A 1 112 ? -1.874 -2.066 -31.761 1.00 69.12 112 PHE A N 1
ATOM 896 C CA . PHE A 1 112 ? -2.333 -3.416 -31.400 1.00 69.12 112 PHE A CA 1
ATOM 897 C C . PHE A 1 112 ? -3.723 -3.459 -30.761 1.00 69.12 112 PHE A C 1
ATOM 899 O O . PHE A 1 112 ? -4.455 -4.431 -30.952 1.00 69.12 112 PHE A O 1
ATOM 906 N N . LEU A 1 113 ? -4.102 -2.432 -29.999 1.00 70.69 113 LEU A N 1
ATOM 907 C CA . LEU A 1 113 ? -5.353 -2.431 -29.245 1.00 70.69 113 LEU A CA 1
ATOM 908 C C . LEU A 1 113 ? -6.493 -1.844 -30.086 1.00 70.69 113 LEU A C 1
ATOM 910 O O . LEU A 1 113 ? -6.496 -0.642 -30.349 1.00 70.69 113 LEU A O 1
ATOM 914 N N . GLN A 1 114 ? -7.469 -2.678 -30.460 1.00 61.09 114 GLN A N 1
ATOM 915 C CA . GLN A 1 114 ? -8.582 -2.300 -31.335 1.00 61.09 114 GLN A CA 1
ATOM 916 C C . GLN A 1 114 ? -9.272 -1.019 -30.857 1.00 61.09 114 GLN A C 1
ATOM 918 O O . GLN A 1 114 ? -9.546 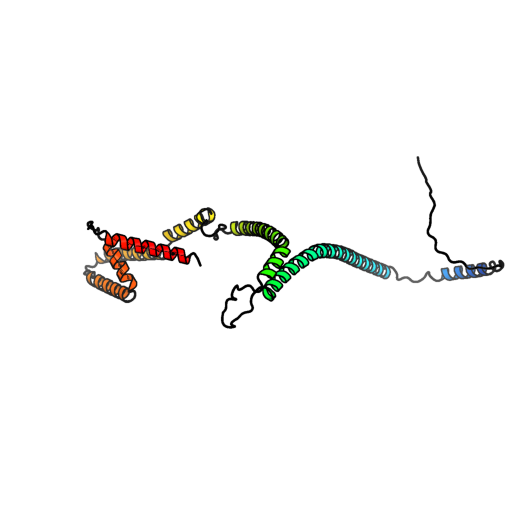-0.843 -29.667 1.00 61.09 114 GLN A O 1
ATOM 923 N N . GLU A 1 115 ? -9.498 -0.090 -31.783 1.00 58.16 115 GLU A N 1
ATOM 924 C CA . GLU A 1 115 ? -10.154 1.177 -31.478 1.00 58.16 115 GLU A CA 1
ATOM 925 C C . GLU A 1 115 ? -11.587 0.928 -30.983 1.00 58.16 115 GLU A C 1
ATOM 927 O O . GLU A 1 115 ? -12.216 -0.083 -31.309 1.00 58.16 115 GLU A O 1
ATOM 932 N N . LYS A 1 116 ? -12.083 1.810 -30.113 1.00 56.19 116 LYS A N 1
ATOM 933 C CA . LYS A 1 116 ? -13.361 1.626 -29.419 1.00 56.19 116 LYS A CA 1
ATOM 934 C C . LYS A 1 116 ? -14.495 1.564 -30.459 1.00 56.19 116 LYS A C 1
ATOM 936 O O . LYS A 1 116 ? -14.757 2.557 -31.124 1.00 56.19 116 LYS A O 1
ATOM 941 N N . ILE A 1 117 ? -15.169 0.418 -30.599 1.00 56.69 117 ILE A N 1
ATOM 942 C CA . ILE A 1 117 ? -16.262 0.233 -31.580 1.00 56.69 117 ILE A CA 1
ATOM 943 C C . ILE A 1 117 ? -17.531 1.011 -31.197 1.00 56.69 117 ILE A C 1
ATOM 945 O O . ILE A 1 117 ? -18.299 1.399 -32.072 1.00 56.69 117 ILE A O 1
ATOM 949 N N . ASN A 1 118 ? -17.761 1.261 -29.904 1.00 49.00 118 ASN A N 1
ATOM 950 C CA . ASN A 1 118 ? -18.925 2.003 -29.427 1.00 49.00 118 ASN A CA 1
ATOM 951 C C . ASN A 1 118 ? -18.517 2.987 -28.318 1.00 49.00 118 ASN A C 1
ATOM 953 O O . ASN A 1 118 ? -17.812 2.627 -27.373 1.00 49.00 118 ASN A O 1
ATOM 957 N N . VAL A 1 119 ? -18.936 4.248 -28.449 1.00 59.12 119 VAL A N 1
ATOM 958 C CA . VAL A 1 119 ? -18.560 5.349 -27.547 1.00 59.12 119 VAL A CA 1
ATOM 959 C C . VAL A 1 119 ? -19.127 5.139 -26.130 1.00 59.12 119 VAL A C 1
ATOM 961 O O . VAL A 1 119 ? -18.513 5.609 -25.173 1.00 59.12 119 VAL A O 1
ATOM 964 N N . THR A 1 120 ? -20.200 4.353 -25.976 1.00 57.25 120 THR A N 1
ATOM 965 C CA . THR A 1 120 ? -21.000 4.217 -24.740 1.00 57.25 120 THR A CA 1
ATOM 966 C C . THR A 1 120 ? -20.539 3.128 -23.753 1.00 57.25 120 THR A C 1
ATOM 968 O O . THR A 1 120 ? -21.090 3.048 -22.664 1.00 57.25 120 THR A O 1
ATOM 971 N N . ASP A 1 121 ? -19.543 2.298 -24.081 1.00 51.44 121 ASP A N 1
ATOM 972 C CA . ASP A 1 121 ? -19.080 1.219 -23.184 1.00 51.44 121 ASP A CA 1
ATOM 973 C C . ASP A 1 121 ? -17.817 1.640 -22.406 1.00 51.44 121 ASP A C 1
ATOM 975 O O . ASP A 1 121 ? -16.834 2.054 -23.017 1.00 51.44 121 ASP A O 1
ATOM 979 N N . ASP A 1 122 ? -17.800 1.599 -21.072 1.00 57.78 122 ASP A N 1
ATOM 980 C CA . ASP A 1 122 ? -16.678 2.127 -20.264 1.00 57.78 122 ASP A CA 1
ATOM 981 C C . ASP A 1 122 ? -15.396 1.281 -20.370 1.00 57.78 122 ASP A C 1
ATOM 983 O O . ASP A 1 122 ? -14.295 1.760 -20.085 1.00 57.78 122 ASP A O 1
ATOM 987 N N . GLN A 1 123 ? -15.513 0.027 -20.814 1.00 55.50 123 GLN A N 1
ATOM 988 C CA . GLN A 1 123 ? -14.394 -0.906 -20.932 1.00 55.50 123 GLN A CA 1
ATOM 989 C C . GLN A 1 123 ? -13.998 -1.098 -22.400 1.00 55.50 123 GLN A C 1
ATOM 991 O O . GLN A 1 123 ? -14.805 -1.470 -23.249 1.00 55.50 123 GLN A O 1
ATOM 996 N N . LYS A 1 124 ? -12.719 -0.857 -22.716 1.00 52.25 124 LYS A N 1
ATOM 997 C CA . LYS A 1 124 ? -12.169 -1.123 -24.053 1.00 52.25 124 LYS A CA 1
ATOM 998 C C . LYS A 1 124 ? -12.139 -2.650 -24.257 1.00 52.25 124 LYS A C 1
ATOM 1000 O O . LYS A 1 124 ? -11.474 -3.321 -23.466 1.00 52.25 124 LYS A O 1
ATOM 1005 N N . PRO A 1 125 ? -12.817 -3.226 -25.270 1.00 53.62 125 PRO A N 1
ATOM 1006 C CA . PRO A 1 125 ? -12.742 -4.665 -25.505 1.00 53.62 125 PRO A CA 1
ATOM 1007 C C . PRO A 1 125 ? -11.283 -5.053 -25.784 1.00 53.62 125 PRO A C 1
ATOM 1009 O O . PRO A 1 125 ? -10.621 -4.412 -26.602 1.00 53.62 125 PRO A O 1
ATOM 1012 N N . LEU A 1 126 ? -10.770 -6.094 -25.112 1.00 60.34 126 LEU A N 1
ATOM 1013 C CA . LEU A 1 126 ? -9.406 -6.628 -25.287 1.00 60.34 126 LEU A CA 1
ATOM 1014 C C . LEU A 1 126 ? -9.249 -7.383 -26.628 1.00 60.34 126 LEU A C 1
ATOM 1016 O O . LEU A 1 126 ? -8.654 -8.458 -26.695 1.00 60.34 126 LEU A O 1
ATOM 1020 N N . ALA A 1 127 ? -9.814 -6.849 -27.708 1.00 63.16 127 ALA A N 1
ATOM 1021 C CA . ALA A 1 127 ? -9.656 -7.393 -29.044 1.00 63.16 127 ALA A CA 1
ATOM 1022 C C . ALA A 1 127 ? -8.355 -6.854 -29.654 1.00 63.16 127 ALA A C 1
ATOM 1024 O O . ALA A 1 127 ? -8.084 -5.649 -29.654 1.00 63.16 127 ALA A O 1
ATOM 1025 N N . LEU A 1 128 ? -7.513 -7.775 -30.117 1.00 64.81 128 LEU A N 1
ATOM 1026 C CA . LEU A 1 128 ? -6.201 -7.471 -30.671 1.00 64.81 128 LEU A CA 1
ATOM 1027 C C . LEU A 1 128 ? -6.309 -7.343 -32.192 1.00 64.81 128 LEU A C 1
ATOM 1029 O O . LEU A 1 128 ? -6.734 -8.292 -32.856 1.00 64.81 128 LEU A O 1
ATOM 1033 N N . ASN A 1 129 ? -5.887 -6.211 -32.751 1.00 68.00 129 ASN A N 1
ATOM 1034 C CA . ASN A 1 129 ? -5.765 -6.069 -34.197 1.00 68.00 129 ASN A CA 1
ATOM 1035 C C . ASN A 1 129 ? -4.408 -6.634 -34.663 1.00 68.00 129 ASN A C 1
ATOM 1037 O O . ASN A 1 129 ? -3.397 -6.474 -33.982 1.00 68.00 129 ASN A O 1
ATOM 1041 N N . ASN A 1 130 ? -4.385 -7.320 -35.809 1.00 71.62 130 ASN A N 1
ATOM 1042 C CA . ASN A 1 130 ? -3.192 -7.934 -36.415 1.00 71.62 130 ASN A CA 1
ATOM 1043 C C . ASN A 1 130 ? -2.316 -8.776 -35.448 1.00 71.62 130 ASN A C 1
ATOM 1045 O O . ASN A 1 130 ? -1.201 -8.403 -35.067 1.00 71.62 130 ASN A O 1
ATOM 1049 N N . ARG A 1 131 ? -2.803 -9.977 -35.104 1.00 80.19 131 ARG A N 1
ATOM 1050 C CA . ARG A 1 131 ? -2.139 -10.931 -34.192 1.00 80.19 131 ARG A CA 1
ATOM 1051 C C . ARG A 1 131 ? -0.690 -11.274 -34.578 1.00 80.19 131 ARG A C 1
ATOM 1053 O O . ARG A 1 131 ? 0.132 -11.507 -33.695 1.00 80.19 131 ARG A O 1
ATOM 1060 N N . ASN A 1 132 ? -0.364 -11.278 -35.872 1.00 81.25 132 ASN A N 1
ATOM 1061 C CA . ASN A 1 132 ? 0.977 -11.620 -36.357 1.00 81.25 132 ASN A CA 1
ATOM 1062 C C . ASN A 1 132 ? 1.996 -10.514 -36.054 1.00 81.25 132 ASN A C 1
ATOM 1064 O O . ASN A 1 132 ? 3.081 -10.803 -35.553 1.00 81.25 132 ASN A O 1
ATOM 1068 N N . ALA A 1 133 ? 1.632 -9.248 -36.281 1.00 81.88 133 ALA A N 1
ATOM 1069 C CA . ALA A 1 133 ? 2.507 -8.123 -35.964 1.00 81.88 133 ALA A CA 1
ATOM 1070 C C . ALA A 1 133 ? 2.750 -7.994 -34.452 1.00 81.88 133 ALA A C 1
ATOM 1072 O O . ALA A 1 133 ? 3.862 -7.668 -34.037 1.00 81.88 133 ALA A O 1
ATOM 1073 N N . PHE A 1 134 ? 1.744 -8.311 -33.627 1.00 82.94 134 PHE A N 1
ATOM 1074 C CA . PHE A 1 134 ? 1.908 -8.329 -32.172 1.00 82.94 134 PHE A CA 1
ATOM 1075 C C . PHE A 1 134 ? 2.905 -9.396 -31.731 1.00 82.94 134 PHE A C 1
ATOM 1077 O O . PHE A 1 134 ? 3.747 -9.135 -30.876 1.00 82.94 134 PHE A O 1
ATOM 1084 N N . ASN A 1 135 ? 2.845 -10.582 -32.340 1.00 83.81 135 ASN A N 1
ATOM 1085 C CA . ASN A 1 135 ? 3.787 -11.649 -32.031 1.00 83.81 135 ASN A CA 1
ATOM 1086 C C . ASN A 1 135 ? 5.226 -11.265 -32.418 1.00 83.81 135 ASN A C 1
ATOM 1088 O O . ASN A 1 135 ? 6.139 -11.461 -31.620 1.00 83.81 135 ASN A O 1
ATOM 1092 N N . CYS A 1 136 ? 5.428 -10.644 -33.588 1.00 86.12 136 CYS A N 1
ATOM 1093 C CA . CYS A 1 136 ? 6.736 -10.109 -33.980 1.00 86.12 136 CYS A CA 1
ATOM 1094 C C . CYS A 1 136 ? 7.229 -9.033 -33.001 1.00 86.12 136 CYS A C 1
ATOM 1096 O O . CYS A 1 136 ? 8.365 -9.098 -32.541 1.00 86.12 136 CYS A O 1
ATOM 1098 N N . PHE A 1 137 ? 6.376 -8.073 -32.633 1.00 85.94 137 PHE A N 1
ATOM 1099 C CA . PHE A 1 137 ? 6.715 -7.019 -31.674 1.00 85.94 137 PHE A CA 1
ATOM 1100 C C . PHE A 1 137 ? 7.089 -7.580 -30.297 1.00 85.94 137 PHE A C 1
ATOM 1102 O O . PHE A 1 137 ? 8.126 -7.222 -29.745 1.00 85.94 137 PHE A O 1
ATOM 1109 N N . ASN A 1 138 ? 6.286 -8.499 -29.757 1.00 87.44 138 ASN A N 1
ATOM 1110 C CA . ASN A 1 138 ? 6.565 -9.140 -28.474 1.00 87.44 138 ASN A CA 1
ATOM 1111 C C . ASN A 1 138 ? 7.896 -9.908 -28.516 1.00 87.44 138 ASN A C 1
ATOM 1113 O O . ASN A 1 138 ? 8.706 -9.776 -27.603 1.00 87.44 138 ASN A O 1
ATOM 1117 N N . TYR A 1 139 ? 8.173 -10.614 -29.616 1.00 88.62 139 TYR A N 1
ATOM 1118 C CA . TYR A 1 139 ? 9.445 -11.307 -29.810 1.00 88.62 139 TYR A CA 1
ATOM 1119 C C . TYR A 1 139 ? 10.651 -10.351 -29.766 1.00 88.62 139 TYR A C 1
ATOM 1121 O O . TYR A 1 139 ? 11.613 -10.624 -29.049 1.00 88.62 139 TYR A O 1
ATOM 1129 N N . PHE A 1 140 ? 10.591 -9.196 -30.442 1.00 87.88 140 PHE A N 1
ATOM 1130 C CA . PHE A 1 140 ? 11.669 -8.194 -30.388 1.00 87.88 140 PHE A CA 1
ATOM 1131 C C . PHE A 1 140 ? 11.860 -7.592 -28.986 1.00 87.88 140 PHE A C 1
ATOM 1133 O O . PHE A 1 140 ? 12.992 -7.386 -28.5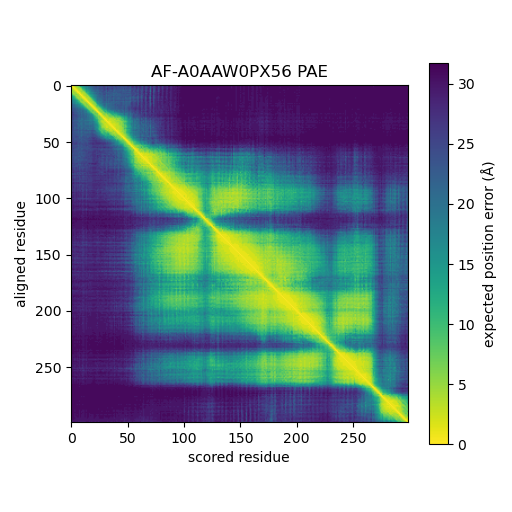53 1.00 87.88 140 PHE A O 1
ATOM 1140 N N . PHE A 1 141 ? 10.771 -7.337 -28.253 1.00 86.94 141 PHE A N 1
ATOM 1141 C CA . PHE A 1 141 ? 10.815 -6.741 -26.911 1.00 86.94 141 PHE A CA 1
ATOM 1142 C C . PHE A 1 141 ? 10.967 -7.763 -25.773 1.00 86.94 141 PHE A C 1
ATOM 1144 O O . PHE A 1 141 ? 11.015 -7.372 -24.606 1.00 86.94 141 PHE A O 1
ATOM 1151 N N . PHE A 1 142 ? 11.082 -9.059 -26.073 1.00 88.50 142 PHE A N 1
ATOM 1152 C CA . PHE A 1 142 ? 11.137 -10.126 -25.072 1.00 88.50 142 PHE A CA 1
ATOM 1153 C C . PHE A 1 142 ? 12.260 -9.920 -24.047 1.00 88.50 142 PHE A C 1
ATOM 1155 O O . PHE A 1 142 ? 12.009 -9.919 -22.841 1.00 88.50 142 PHE A O 1
ATOM 1162 N N . PHE A 1 143 ? 13.487 -9.672 -24.513 1.00 89.94 143 PHE A N 1
ATOM 1163 C CA . PHE A 1 143 ? 14.637 -9.461 -23.630 1.00 89.94 143 PHE A CA 1
ATOM 1164 C C . PHE A 1 143 ? 14.496 -8.196 -22.776 1.00 89.94 143 PHE A C 1
ATOM 1166 O O . PHE A 1 143 ? 14.797 -8.228 -21.584 1.00 89.94 143 PHE A O 1
ATOM 1173 N N . TYR A 1 144 ? 13.986 -7.103 -23.352 1.00 88.56 144 TYR A N 1
ATOM 1174 C CA . TYR A 1 144 ? 13.712 -5.867 -22.611 1.00 88.56 144 TYR A CA 1
ATOM 1175 C C . TYR A 1 144 ? 12.685 -6.107 -21.497 1.00 88.56 144 TYR A C 1
ATOM 1177 O O . TYR A 1 144 ? 12.932 -5.769 -20.339 1.00 88.56 144 TYR A O 1
ATOM 1185 N N . ASN A 1 145 ? 11.572 -6.774 -21.819 1.00 89.19 145 ASN A N 1
ATOM 1186 C CA . ASN A 1 145 ? 10.536 -7.125 -20.850 1.00 89.19 145 ASN A CA 1
ATOM 1187 C C . ASN A 1 145 ? 11.069 -8.052 -19.745 1.00 89.19 145 ASN A C 1
ATOM 1189 O O . ASN A 1 145 ? 10.715 -7.870 -18.582 1.00 89.19 145 ASN A O 1
ATOM 1193 N N . ALA A 1 146 ? 11.948 -9.004 -20.075 1.00 92.00 146 ALA A N 1
ATOM 1194 C CA . ALA A 1 146 ? 12.583 -9.879 -19.090 1.00 92.00 146 ALA A CA 1
ATOM 1195 C C . ALA A 1 146 ? 13.464 -9.090 -18.104 1.00 92.00 146 ALA A C 1
ATOM 1197 O O . ALA A 1 146 ? 13.346 -9.272 -16.891 1.00 92.00 146 ALA A O 1
ATOM 1198 N N . VAL A 1 147 ? 14.291 -8.162 -18.600 1.00 91.00 147 VAL A N 1
ATOM 1199 C CA . VAL A 1 147 ? 15.138 -7.294 -17.759 1.00 91.00 147 VAL A CA 1
ATOM 1200 C C . VAL A 1 147 ? 14.291 -6.373 -16.875 1.00 91.00 147 VAL A C 1
ATOM 1202 O O . VAL A 1 147 ? 14.562 -6.250 -15.677 1.00 91.00 147 VAL A O 1
ATOM 1205 N N . ILE A 1 148 ? 13.231 -5.769 -17.422 1.00 89.19 148 ILE A N 1
ATOM 1206 C CA . ILE A 1 148 ? 12.274 -4.964 -16.647 1.00 89.19 148 ILE A CA 1
ATOM 1207 C C . ILE A 1 148 ? 11.570 -5.820 -15.588 1.00 89.19 148 ILE A C 1
ATOM 1209 O O . ILE A 1 148 ? 11.407 -5.370 -14.455 1.00 89.19 148 ILE A O 1
ATOM 1213 N N . GLY A 1 149 ? 11.206 -7.064 -15.910 1.00 91.94 149 GLY A N 1
ATOM 1214 C CA . GLY A 1 149 ? 10.598 -8.008 -14.972 1.00 91.94 149 GLY A CA 1
ATOM 1215 C C . GLY A 1 149 ? 11.512 -8.339 -13.789 1.00 91.94 149 GLY A C 1
ATOM 1216 O O . GLY A 1 149 ? 11.084 -8.251 -12.637 1.00 91.94 149 GLY A O 1
ATOM 1217 N N . ILE A 1 150 ? 12.787 -8.642 -14.050 1.00 94.19 150 ILE A N 1
ATOM 1218 C CA . ILE A 1 150 ? 13.794 -8.887 -13.002 1.00 94.19 150 ILE A CA 1
ATOM 1219 C C . ILE A 1 150 ? 13.991 -7.629 -12.145 1.00 94.19 150 ILE A C 1
ATOM 1221 O O . ILE A 1 150 ? 13.984 -7.704 -10.916 1.00 94.19 150 ILE A O 1
ATOM 1225 N N . THR A 1 151 ? 14.090 -6.461 -12.783 1.00 90.94 151 THR A N 1
ATOM 1226 C CA . THR A 1 151 ? 14.233 -5.173 -12.088 1.00 90.94 151 THR A CA 1
ATOM 1227 C C . THR A 1 151 ? 13.018 -4.877 -11.204 1.00 90.94 151 THR A C 1
ATOM 1229 O O . THR A 1 151 ? 13.169 -4.483 -10.050 1.00 90.94 151 THR A O 1
ATOM 1232 N N . SER A 1 152 ? 11.803 -5.125 -11.700 1.00 91.69 152 SER A N 1
ATOM 1233 C CA . SER A 1 152 ? 10.558 -4.973 -10.941 1.00 91.69 152 SER A CA 1
ATOM 1234 C C . SER A 1 152 ? 10.502 -5.924 -9.745 1.00 91.69 152 SER A C 1
ATOM 1236 O O . SER A 1 152 ? 10.086 -5.516 -8.661 1.00 91.69 152 SER A O 1
ATOM 1238 N N . CYS A 1 153 ? 10.979 -7.161 -9.901 1.00 95.31 153 CYS A N 1
ATOM 1239 C CA . CYS A 1 153 ? 11.088 -8.117 -8.802 1.00 95.31 153 CYS A CA 1
ATOM 1240 C C . CYS A 1 153 ? 12.024 -7.599 -7.699 1.00 95.31 153 CYS A C 1
ATOM 1242 O O . CYS A 1 153 ? 11.651 -7.580 -6.525 1.00 95.31 153 CYS A O 1
ATOM 1244 N N . PHE A 1 154 ? 13.200 -7.094 -8.076 1.00 95.31 154 PHE A N 1
ATOM 1245 C CA . PHE A 1 154 ? 14.143 -6.510 -7.126 1.00 95.31 154 PHE A CA 1
ATOM 1246 C C . PHE A 1 154 ? 13.561 -5.278 -6.415 1.00 95.31 154 PHE A C 1
ATOM 1248 O O . PHE A 1 154 ? 13.584 -5.199 -5.186 1.00 95.31 154 PHE A O 1
ATOM 1255 N N . LEU A 1 155 ? 12.953 -4.348 -7.161 1.00 92.88 155 LEU A N 1
ATOM 1256 C CA . LEU A 1 155 ? 12.277 -3.180 -6.587 1.00 92.88 155 LEU A CA 1
ATOM 1257 C C . LEU A 1 155 ? 11.130 -3.583 -5.655 1.00 92.88 155 LEU A C 1
ATOM 1259 O O . LEU A 1 155 ? 10.968 -2.990 -4.592 1.00 92.88 155 LEU A O 1
ATOM 1263 N N . ARG A 1 156 ? 10.365 -4.623 -6.003 1.00 93.00 156 ARG A N 1
ATOM 1264 C CA . ARG A 1 156 ? 9.310 -5.173 -5.147 1.00 93.00 156 ARG A CA 1
ATOM 1265 C C . ARG A 1 156 ? 9.877 -5.692 -3.830 1.00 93.00 156 ARG A C 1
ATOM 1267 O O . ARG A 1 156 ? 9.278 -5.425 -2.789 1.00 93.00 156 ARG A O 1
ATOM 1274 N N . MET A 1 157 ? 11.012 -6.392 -3.852 1.00 95.38 157 MET A N 1
ATOM 1275 C CA . MET A 1 157 ? 11.687 -6.833 -2.626 1.00 95.38 157 MET A CA 1
ATOM 1276 C C . MET A 1 157 ? 12.133 -5.638 -1.775 1.00 95.38 157 MET A C 1
ATOM 1278 O O . MET A 1 157 ? 11.852 -5.609 -0.579 1.00 95.38 157 MET A O 1
ATOM 1282 N N . MET A 1 158 ? 12.742 -4.620 -2.390 1.00 95.38 158 MET A N 1
ATOM 1283 C CA . MET A 1 158 ? 13.193 -3.410 -1.689 1.00 95.38 158 MET A CA 1
ATOM 1284 C C . MET A 1 158 ? 12.038 -2.629 -1.055 1.00 95.38 158 MET A C 1
ATOM 1286 O O . MET A 1 158 ? 12.086 -2.307 0.131 1.00 95.38 158 MET A O 1
ATOM 1290 N N . ILE A 1 159 ? 10.964 -2.375 -1.806 1.00 92.88 159 ILE A N 1
ATOM 1291 C CA . ILE A 1 159 ? 9.773 -1.684 -1.293 1.00 92.88 159 ILE A CA 1
ATOM 1292 C C . ILE A 1 159 ? 9.140 -2.491 -0.158 1.00 92.88 159 ILE A C 1
ATOM 1294 O O . ILE A 1 159 ? 8.780 -1.917 0.865 1.00 92.88 159 ILE A O 1
ATOM 1298 N N . SER A 1 160 ? 9.047 -3.817 -0.298 1.00 90.25 160 SER A N 1
ATOM 1299 C CA . SER A 1 160 ? 8.495 -4.686 0.750 1.00 90.25 160 SER A CA 1
ATOM 1300 C C . SER A 1 160 ? 9.328 -4.643 2.031 1.00 90.25 160 SER A C 1
ATOM 1302 O O . SER A 1 160 ? 8.765 -4.664 3.118 1.00 90.25 160 SER A O 1
ATOM 1304 N N . PHE A 1 161 ? 10.654 -4.533 1.924 1.00 91.44 161 PHE A N 1
ATOM 1305 C CA . PHE A 1 161 ? 11.537 -4.396 3.081 1.00 91.44 161 PHE A CA 1
ATOM 1306 C C . PHE A 1 161 ? 11.378 -3.038 3.783 1.00 91.44 161 PHE A C 1
ATOM 1308 O O . PHE A 1 161 ? 11.266 -2.981 5.010 1.00 91.44 161 PHE A O 1
ATOM 1315 N N . ILE A 1 162 ? 11.313 -1.946 3.012 1.00 92.62 162 ILE A N 1
ATOM 1316 C CA . ILE A 1 162 ? 11.118 -0.590 3.548 1.00 92.62 162 ILE A CA 1
ATOM 1317 C C . ILE A 1 162 ? 9.744 -0.474 4.211 1.00 92.62 162 ILE A C 1
ATOM 1319 O O . ILE A 1 162 ? 9.652 -0.056 5.364 1.00 92.62 162 ILE A O 1
ATOM 1323 N N . LEU A 1 163 ? 8.682 -0.885 3.510 1.00 89.38 163 LEU A N 1
ATOM 1324 C CA . LEU A 1 163 ? 7.329 -0.903 4.057 1.00 89.38 163 LEU A CA 1
ATOM 1325 C C . LEU A 1 163 ? 7.248 -1.841 5.258 1.00 89.38 163 LEU A C 1
ATOM 1327 O O . LEU A 1 163 ? 6.713 -1.441 6.280 1.00 89.38 163 LEU A O 1
ATOM 1331 N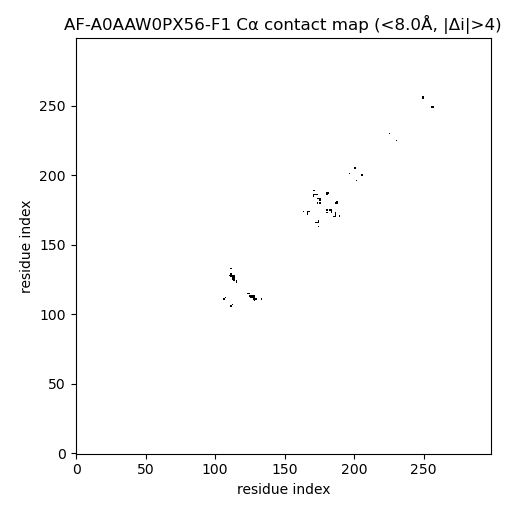 N . GLY A 1 164 ? 7.833 -3.038 5.189 1.00 88.81 164 GLY A N 1
ATOM 1332 C CA . GLY A 1 164 ? 7.896 -3.963 6.318 1.00 88.81 164 GLY A CA 1
ATOM 1333 C C . GLY A 1 164 ? 8.500 -3.302 7.556 1.00 88.81 164 GLY A C 1
ATOM 1334 O O . GLY A 1 164 ? 7.860 -3.276 8.599 1.00 88.81 164 GLY A O 1
ATOM 1335 N N . THR A 1 165 ? 9.669 -2.670 7.426 1.00 89.69 165 THR A N 1
ATOM 1336 C CA . THR A 1 165 ? 10.339 -1.971 8.539 1.00 89.69 165 THR A CA 1
ATOM 1337 C C . THR A 1 165 ? 9.521 -0.786 9.061 1.00 89.69 165 THR A C 1
ATOM 1339 O O . THR A 1 165 ? 9.413 -0.591 10.270 1.00 89.69 165 THR A O 1
ATOM 1342 N N . TRP A 1 166 ? 8.899 -0.009 8.171 1.00 89.75 166 TRP A N 1
ATOM 1343 C CA . TRP A 1 166 ? 8.041 1.115 8.553 1.00 89.75 166 TRP A CA 1
ATOM 1344 C C . TRP A 1 166 ? 6.776 0.653 9.290 1.00 89.75 166 TRP A C 1
ATOM 1346 O O . TRP A 1 166 ? 6.404 1.230 10.312 1.00 89.75 166 TRP A O 1
ATOM 1356 N N . LEU A 1 167 ? 6.123 -0.404 8.798 1.00 87.25 167 LEU A N 1
ATOM 1357 C CA . LEU A 1 167 ? 4.937 -0.991 9.415 1.00 87.25 167 LEU A CA 1
ATOM 1358 C C . LEU A 1 167 ? 5.258 -1.706 10.734 1.00 87.25 167 LEU A C 1
ATOM 1360 O O . LEU A 1 167 ? 4.406 -1.689 11.610 1.00 87.25 167 LEU A O 1
ATOM 1364 N N . VAL A 1 168 ? 6.468 -2.248 10.939 1.00 84.81 168 VAL A N 1
ATOM 1365 C CA . VAL A 1 168 ? 6.876 -2.826 12.242 1.00 84.81 168 VAL A CA 1
ATOM 1366 C C . VAL A 1 168 ? 6.729 -1.813 13.381 1.00 84.81 168 VAL A C 1
ATOM 1368 O O . VAL A 1 168 ? 6.344 -2.189 14.485 1.00 84.81 168 VAL A O 1
ATOM 1371 N N . SER A 1 169 ? 6.981 -0.527 13.116 1.00 85.69 169 SER A N 1
ATOM 1372 C CA . SER A 1 169 ? 6.791 0.541 14.108 1.00 85.69 169 SER A CA 1
ATOM 1373 C C . SER A 1 169 ? 5.324 0.689 14.551 1.00 85.69 169 SER A C 1
ATOM 1375 O O . SER A 1 169 ? 5.046 1.180 15.645 1.00 85.69 169 SER A O 1
ATOM 1377 N N . ARG A 1 170 ? 4.360 0.243 13.730 1.00 84.12 170 ARG A N 1
ATOM 1378 C CA . ARG A 1 170 ? 2.924 0.397 13.974 1.00 84.12 170 ARG A CA 1
ATOM 1379 C C . ARG A 1 170 ? 2.191 -0.948 13.997 1.00 84.12 170 ARG A C 1
ATOM 1381 O O . ARG A 1 170 ? 1.853 -1.502 12.959 1.00 84.12 170 ARG A O 1
ATOM 1388 N N . ILE A 1 171 ? 1.817 -1.395 15.195 1.00 83.75 171 ILE A N 1
ATOM 1389 C CA . ILE A 1 171 ? 1.166 -2.700 15.416 1.00 83.75 171 ILE A CA 1
ATOM 1390 C C . ILE A 1 171 ? -0.293 -2.785 14.919 1.00 83.75 171 ILE A C 1
ATOM 1392 O O . ILE A 1 171 ? -0.846 -3.877 14.824 1.00 83.75 171 ILE A O 1
ATOM 1396 N N . ASP A 1 172 ? -0.914 -1.646 14.581 1.00 79.75 172 ASP A N 1
ATOM 1397 C CA . ASP A 1 172 ? -2.320 -1.571 14.144 1.00 79.75 172 ASP A CA 1
ATOM 1398 C C . ASP A 1 172 ? -2.579 -2.228 12.772 1.00 79.75 172 ASP A C 1
ATOM 1400 O O . ASP A 1 172 ? -3.731 -2.465 12.407 1.00 79.75 172 ASP A O 1
ATOM 1404 N N . ARG A 1 173 ? -1.537 -2.461 11.960 1.00 80.75 173 ARG A N 1
ATOM 1405 C CA . ARG A 1 173 ? -1.668 -3.038 10.612 1.00 80.75 173 ARG A CA 1
ATOM 1406 C C . ARG A 1 173 ? -0.758 -4.245 10.445 1.00 80.75 173 ARG A C 1
ATOM 1408 O O . ARG A 1 173 ? 0.431 -4.163 10.729 1.00 80.75 173 ARG A O 1
ATOM 1415 N N . THR A 1 174 ? -1.308 -5.334 9.910 1.00 82.25 174 THR A N 1
ATOM 1416 C CA . THR A 1 174 ? -0.528 -6.533 9.597 1.00 82.25 174 THR A CA 1
ATOM 1417 C C . THR A 1 174 ? 0.453 -6.251 8.474 1.00 82.25 174 THR A C 1
ATOM 1419 O O . THR A 1 174 ? 0.097 -5.707 7.428 1.00 82.25 174 THR A O 1
ATOM 1422 N N . ILE A 1 175 ? 1.693 -6.688 8.663 1.00 81.25 175 ILE A N 1
ATOM 1423 C CA . ILE A 1 175 ? 2.703 -6.704 7.593 1.00 81.25 175 ILE A CA 1
ATOM 1424 C C . ILE A 1 175 ? 2.395 -7.832 6.596 1.00 81.25 175 ILE A C 1
ATOM 1426 O O . ILE A 1 175 ? 2.778 -7.791 5.428 1.00 81.25 175 ILE A O 1
ATOM 1430 N N . MET A 1 176 ? 1.688 -8.854 7.071 1.00 79.81 176 MET A N 1
ATOM 1431 C CA . MET A 1 176 ? 1.397 -10.063 6.327 1.00 79.81 176 MET A CA 1
ATOM 1432 C C . MET A 1 176 ? 0.179 -9.900 5.400 1.00 79.81 176 MET A C 1
ATOM 1434 O O . MET A 1 176 ? -0.755 -9.161 5.710 1.00 79.81 176 MET A O 1
ATOM 1438 N N . GLN A 1 177 ? 0.184 -10.615 4.267 1.00 80.69 177 GLN A N 1
ATOM 1439 C CA . GLN A 1 177 ? -0.934 -10.655 3.318 1.00 80.69 177 GLN A CA 1
ATOM 1440 C C . GLN A 1 177 ? -2.235 -11.148 3.977 1.00 80.69 177 GLN A C 1
ATOM 1442 O O . GLN A 1 177 ? -2.207 -11.989 4.882 1.00 80.69 177 GLN A O 1
ATOM 1447 N N . LYS A 1 178 ? -3.372 -10.661 3.461 1.00 76.19 178 LYS A N 1
ATOM 1448 C CA . LYS A 1 178 ? -4.729 -11.058 3.869 1.00 76.19 178 LYS A CA 1
ATOM 1449 C C . LYS A 1 178 ? -4.842 -12.590 3.841 1.00 76.19 178 LYS A C 1
ATOM 1451 O O . LYS A 1 178 ? -4.589 -13.205 2.809 1.00 76.19 178 LYS A O 1
ATOM 1456 N N . GLY A 1 179 ? -5.126 -13.202 4.993 1.00 81.44 179 GLY A N 1
ATOM 1457 C CA . GLY A 1 179 ? -5.162 -14.664 5.187 1.00 81.44 179 GLY A CA 1
ATOM 1458 C C . GLY A 1 179 ? -4.015 -15.249 6.028 1.00 81.44 179 GLY A C 1
ATOM 1459 O O . GLY A 1 179 ? -4.223 -16.229 6.741 1.00 81.44 179 GLY A O 1
ATOM 1460 N N . TYR A 1 180 ? -2.842 -14.612 6.053 1.00 82.44 180 TYR A N 1
ATOM 1461 C CA . TYR A 1 180 ? -1.707 -15.016 6.902 1.00 82.44 180 TYR A CA 1
ATOM 1462 C C . TYR A 1 180 ? -1.554 -14.143 8.159 1.00 82.44 180 TYR A C 1
ATOM 1464 O O . TYR A 1 180 ? -0.588 -14.272 8.910 1.00 82.44 180 TYR A O 1
ATOM 1472 N N . GLU A 1 181 ? -2.539 -13.293 8.437 1.00 84.69 181 GLU A N 1
ATOM 1473 C CA . GLU A 1 181 ? -2.589 -12.378 9.585 1.00 84.69 181 GLU A CA 1
ATOM 1474 C C . GLU A 1 181 ? -2.382 -13.093 10.932 1.00 84.69 181 GLU A C 1
ATOM 1476 O O . GLU A 1 181 ? -1.804 -12.537 11.860 1.00 84.69 181 GLU A O 1
ATOM 1481 N N . ARG A 1 182 ? -2.772 -14.373 11.031 1.00 80.12 182 ARG A N 1
ATOM 1482 C CA . ARG A 1 182 ? -2.592 -15.197 12.242 1.00 80.12 182 ARG A CA 1
ATOM 1483 C C . ARG A 1 182 ? -1.131 -15.479 12.600 1.00 80.12 182 ARG A C 1
ATOM 1485 O O . ARG A 1 182 ? -0.860 -15.830 13.753 1.00 80.12 182 ARG A O 1
ATOM 1492 N N . PHE A 1 183 ? -0.223 -15.390 11.629 1.00 83.88 183 PHE A N 1
ATOM 1493 C CA . PHE A 1 183 ? 1.207 -15.613 11.838 1.00 83.88 183 PHE A CA 1
ATOM 1494 C C . PHE A 1 183 ? 1.893 -14.388 12.459 1.00 83.88 183 PHE A C 1
ATOM 1496 O O . PHE A 1 183 ? 2.926 -14.521 13.118 1.00 83.88 183 PHE A O 1
ATOM 1503 N N . ASP A 1 184 ? 1.292 -13.205 12.314 1.00 88.56 184 ASP A N 1
ATOM 1504 C CA . ASP A 1 184 ? 1.763 -11.989 12.961 1.00 88.56 184 ASP A CA 1
ATOM 1505 C C . ASP A 1 184 ? 1.376 -11.998 14.450 1.00 88.56 184 ASP A C 1
ATOM 1507 O O . ASP A 1 184 ? 0.234 -11.743 14.847 1.00 88.56 184 ASP A O 1
ATOM 1511 N N . ARG A 1 185 ? 2.356 -12.323 15.304 1.00 86.25 185 ARG A N 1
ATOM 1512 C CA . ARG A 1 185 ? 2.176 -12.337 16.764 1.00 86.25 185 ARG A CA 1
ATOM 1513 C C . ARG A 1 185 ? 1.848 -10.954 17.324 1.00 86.25 185 ARG A C 1
ATOM 1515 O O . ARG A 1 185 ? 1.099 -10.884 18.299 1.00 86.25 185 ARG A O 1
ATOM 1522 N N . GLY A 1 186 ? 2.396 -9.888 16.738 1.00 88.19 186 GLY A N 1
ATOM 1523 C CA . GLY A 1 186 ? 2.169 -8.522 17.199 1.00 88.19 186 GLY A CA 1
ATOM 1524 C C . GLY A 1 186 ? 0.714 -8.127 16.992 1.00 88.19 186 GLY A C 1
ATOM 1525 O O . GLY A 1 186 ? 0.006 -7.823 17.953 1.00 88.19 186 GLY A O 1
ATOM 1526 N N . TYR A 1 187 ? 0.239 -8.267 15.756 1.00 89.31 187 TYR A N 1
ATOM 1527 C CA . TYR A 1 187 ? -1.149 -7.978 15.406 1.00 89.31 187 TYR A CA 1
ATOM 1528 C C . TYR A 1 187 ? -2.154 -8.832 16.190 1.00 89.31 187 TYR A C 1
ATOM 1530 O O . TYR A 1 187 ? -3.139 -8.318 16.721 1.00 89.31 187 TYR A O 1
ATOM 1538 N N . ARG A 1 188 ? -1.885 -10.136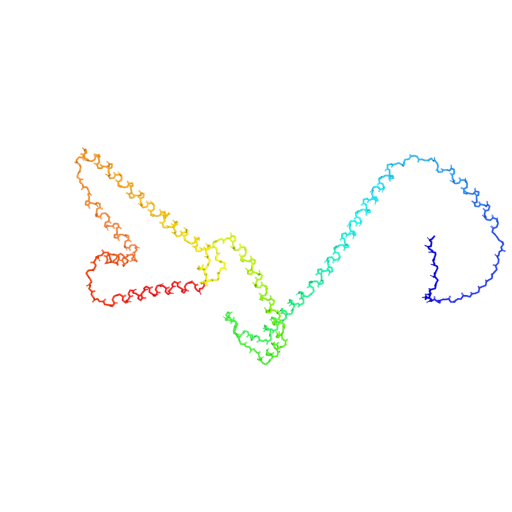 16.350 1.00 88.38 188 ARG A N 1
ATOM 1539 C CA . ARG A 1 188 ? -2.767 -11.028 17.119 1.00 88.38 188 ARG A CA 1
ATOM 1540 C C . ARG A 1 188 ? -2.873 -10.621 18.588 1.00 88.38 188 ARG A C 1
ATOM 1542 O O . ARG A 1 188 ? -3.952 -10.714 19.170 1.00 88.38 188 ARG A O 1
ATOM 1549 N N . THR A 1 189 ? -1.767 -10.181 19.184 1.00 92.44 189 THR A N 1
ATOM 1550 C CA . THR A 1 189 ? -1.749 -9.698 20.572 1.00 92.44 189 THR A CA 1
ATOM 1551 C C . THR A 1 189 ? -2.541 -8.400 20.704 1.00 92.44 189 THR A C 1
ATOM 1553 O O . THR A 1 189 ? -3.328 -8.264 21.636 1.00 92.44 189 THR A O 1
ATOM 1556 N N . TRP A 1 190 ? -2.406 -7.487 19.740 1.00 92.75 190 TRP A N 1
ATOM 1557 C CA . TRP A 1 190 ? -3.180 -6.247 19.694 1.00 92.75 190 TRP A CA 1
ATOM 1558 C C . TRP A 1 190 ? -4.692 -6.499 19.559 1.00 92.75 190 TRP A C 1
ATOM 1560 O O . TRP A 1 190 ? -5.461 -5.950 20.346 1.00 92.75 190 TRP A O 1
ATOM 1570 N N . ILE A 1 191 ? -5.130 -7.399 18.665 1.00 92.38 191 ILE A N 1
ATOM 1571 C CA . ILE A 1 191 ? -6.551 -7.801 18.586 1.00 92.38 191 ILE A CA 1
ATOM 1572 C C . ILE A 1 191 ? -7.015 -8.395 19.919 1.00 92.38 191 ILE A C 1
ATOM 1574 O O . ILE A 1 191 ? -8.094 -8.059 20.401 1.00 92.38 191 ILE A O 1
ATOM 1578 N N . GLY A 1 192 ? -6.211 -9.279 20.519 1.00 93.25 192 GLY A N 1
ATOM 1579 C CA . GLY A 1 192 ? -6.534 -9.899 21.804 1.00 93.25 192 GLY A CA 1
ATOM 1580 C C . GLY A 1 192 ? -6.717 -8.869 22.919 1.00 93.25 192 GLY A C 1
ATOM 1581 O O . GLY A 1 192 ? -7.670 -8.968 23.688 1.00 93.25 192 GLY A O 1
ATOM 1582 N N . MET A 1 193 ? -5.856 -7.850 22.962 1.00 94.00 193 MET A N 1
ATOM 1583 C CA . MET A 1 193 ? -5.969 -6.726 23.890 1.00 94.00 193 MET A CA 1
ATOM 1584 C C . MET A 1 193 ? -7.267 -5.941 23.671 1.00 94.00 193 MET A C 1
ATOM 1586 O O . MET A 1 193 ? -7.984 -5.696 24.635 1.00 94.00 193 MET A O 1
ATOM 1590 N N . ILE A 1 194 ? -7.608 -5.601 22.423 1.00 93.50 194 ILE A N 1
ATOM 1591 C CA . ILE A 1 194 ? -8.858 -4.888 22.105 1.00 93.50 194 ILE A CA 1
ATOM 1592 C C . ILE A 1 194 ? -10.081 -5.719 22.480 1.00 93.50 194 ILE A C 1
ATOM 1594 O O . ILE A 1 194 ? -11.048 -5.186 23.015 1.00 93.50 194 ILE A O 1
ATOM 1598 N N . PHE A 1 195 ? -10.059 -7.023 22.213 1.00 94.38 195 PHE A N 1
ATOM 1599 C CA . PHE A 1 195 ? -11.169 -7.900 22.562 1.00 94.38 195 PHE A CA 1
ATOM 1600 C C . PHE A 1 195 ? -11.338 -8.013 24.081 1.00 94.38 195 PHE A C 1
ATOM 1602 O O . PHE A 1 195 ? -12.455 -7.908 24.581 1.00 94.38 195 PHE A O 1
ATOM 1609 N N . ALA A 1 196 ? -10.237 -8.165 24.821 1.00 94.56 196 ALA A N 1
ATOM 1610 C CA . ALA A 1 196 ? -10.263 -8.183 26.279 1.00 94.56 196 ALA A CA 1
ATOM 1611 C C . ALA A 1 196 ? -10.786 -6.854 26.851 1.00 94.56 196 ALA A C 1
ATOM 1613 O O . ALA A 1 196 ? -11.669 -6.870 27.708 1.00 94.56 196 ALA A O 1
ATOM 1614 N N . ASP A 1 197 ? -10.306 -5.718 26.338 1.00 94.25 197 ASP A N 1
ATOM 1615 C CA . ASP A 1 197 ? -10.776 -4.392 26.749 1.00 94.25 197 ASP A CA 1
ATOM 1616 C C . ASP A 1 197 ? -12.259 -4.197 26.410 1.00 94.25 197 ASP A C 1
ATOM 1618 O O . ASP A 1 197 ? -13.040 -3.773 27.254 1.00 94.25 197 ASP A O 1
ATOM 1622 N N . HIS A 1 198 ? -12.704 -4.628 25.229 1.00 93.56 198 HIS A N 1
ATOM 1623 C CA . HIS A 1 198 ? -14.118 -4.585 24.867 1.00 93.56 198 HIS A CA 1
ATOM 1624 C C . HIS A 1 198 ? -14.987 -5.448 25.790 1.00 93.56 198 HIS A C 1
ATOM 1626 O O . HIS A 1 198 ? -16.077 -5.028 26.168 1.00 93.56 198 HIS A O 1
ATOM 1632 N N . CYS A 1 199 ? -14.537 -6.648 26.160 1.00 88.94 199 CYS A N 1
ATOM 1633 C CA . CYS A 1 199 ? -15.294 -7.533 27.043 1.00 88.94 199 CYS A CA 1
ATOM 1634 C C . CYS A 1 199 ? -15.358 -7.019 28.487 1.00 88.94 199 CYS A C 1
ATOM 1636 O O . CYS A 1 199 ? -16.399 -7.161 29.128 1.00 88.94 199 CYS A O 1
ATOM 1638 N N . HIS A 1 200 ? -14.278 -6.428 29.002 1.00 89.19 200 HIS A N 1
ATOM 1639 C CA . HIS A 1 200 ? -14.203 -5.973 30.393 1.00 89.19 200 HIS A CA 1
ATOM 1640 C C . HIS A 1 200 ? -14.675 -4.533 30.599 1.00 89.19 200 HIS A C 1
ATOM 1642 O O . HIS A 1 200 ? -15.255 -4.226 31.637 1.00 89.19 200 HIS A O 1
ATOM 1648 N N . ASN A 1 201 ? -14.461 -3.663 29.617 1.00 89.56 201 ASN A N 1
ATOM 1649 C CA . ASN A 1 201 ? -14.674 -2.224 29.718 1.00 89.56 201 ASN A CA 1
ATOM 1650 C C . ASN A 1 201 ? -15.804 -1.733 28.797 1.00 89.56 201 ASN A C 1
ATOM 1652 O O . ASN A 1 201 ? -15.832 -0.575 28.383 1.00 89.56 201 ASN A O 1
ATOM 1656 N N . ASN A 1 202 ? -16.757 -2.610 28.453 1.00 93.38 202 ASN A N 1
ATOM 1657 C CA . ASN A 1 202 ? -17.905 -2.219 27.642 1.00 93.38 202 ASN A CA 1
ATOM 1658 C C . ASN A 1 202 ? -18.736 -1.146 28.380 1.00 93.38 202 ASN A C 1
ATOM 1660 O O . ASN A 1 202 ? -19.368 -1.463 29.396 1.00 93.38 202 ASN A O 1
ATOM 1664 N N . PRO A 1 203 ? -18.823 0.097 27.867 1.00 93.12 203 PRO A N 1
ATOM 1665 C CA . PRO A 1 203 ? -19.466 1.193 28.589 1.00 93.12 203 PRO A CA 1
ATOM 1666 C C . PRO A 1 203 ? -20.967 0.958 28.801 1.00 93.12 203 PRO A C 1
ATOM 1668 O O . PRO A 1 203 ? -21.525 1.404 29.802 1.00 93.12 203 PRO A O 1
ATOM 1671 N N . VAL A 1 204 ? -21.627 0.215 27.903 1.00 93.25 204 VAL A N 1
ATOM 1672 C CA . VAL A 1 204 ? -23.055 -0.119 28.026 1.00 93.25 204 VAL A CA 1
ATOM 1673 C C . VAL A 1 204 ? -23.280 -1.085 29.185 1.00 93.25 204 VAL A C 1
ATOM 1675 O O . VAL A 1 204 ? -24.208 -0.900 29.969 1.00 93.25 204 VAL A O 1
ATOM 1678 N N . MET A 1 205 ? -22.419 -2.096 29.320 1.00 91.62 205 MET A N 1
ATOM 1679 C CA . MET A 1 205 ? -22.502 -3.078 30.403 1.00 91.62 205 MET A CA 1
ATOM 1680 C C . MET A 1 205 ? -22.195 -2.432 31.756 1.00 91.62 205 MET A C 1
ATOM 1682 O O . MET A 1 205 ? -22.958 -2.614 32.704 1.00 91.62 205 MET A O 1
ATOM 1686 N N . VAL A 1 206 ? -21.150 -1.600 31.825 1.00 91.62 206 VAL A N 1
ATOM 1687 C CA . VAL A 1 206 ? -20.794 -0.856 33.042 1.00 91.62 206 VAL A CA 1
ATOM 1688 C C . VAL A 1 206 ? -21.929 0.083 33.465 1.00 91.62 206 VAL A C 1
ATOM 1690 O O . VAL A 1 206 ? -22.346 0.051 34.623 1.00 91.62 206 VAL A O 1
ATOM 1693 N N . CYS A 1 207 ? -22.493 0.857 32.532 1.00 92.56 207 CYS A N 1
ATOM 1694 C CA . CYS A 1 207 ? -23.621 1.749 32.812 1.00 92.56 207 CYS A CA 1
ATOM 1695 C C . CYS A 1 207 ? -24.870 0.974 33.264 1.00 92.56 207 CYS A C 1
ATOM 1697 O O . CYS A 1 207 ? -25.533 1.367 34.224 1.00 92.56 207 CYS A O 1
ATOM 1699 N N . PHE A 1 208 ? -25.165 -0.165 32.630 1.00 94.19 208 PHE A N 1
ATOM 1700 C CA . PHE A 1 208 ? -26.271 -1.031 33.034 1.00 94.19 208 PHE A CA 1
ATOM 1701 C C . PHE A 1 208 ? -26.096 -1.564 34.463 1.00 94.19 208 PHE A C 1
ATOM 1703 O O . PHE A 1 208 ? -27.032 -1.496 35.259 1.00 94.19 208 PHE A O 1
ATOM 1710 N N . CYS A 1 209 ? -24.900 -2.044 34.813 1.00 90.62 209 CYS A N 1
ATOM 1711 C CA . CYS A 1 209 ? -24.590 -2.521 36.159 1.00 90.62 209 CYS A CA 1
ATOM 1712 C C . CYS A 1 209 ? -24.697 -1.404 37.205 1.00 90.62 209 CYS A C 1
ATOM 1714 O O . CYS A 1 209 ? -25.261 -1.632 38.274 1.00 90.62 209 CYS A O 1
ATOM 1716 N N . GLN A 1 210 ? -24.222 -0.194 36.895 1.00 93.25 210 GLN A N 1
ATOM 1717 C CA . GLN A 1 210 ? -24.372 0.971 37.772 1.00 93.25 210 GLN A CA 1
ATOM 1718 C C . GLN A 1 210 ? -25.846 1.325 37.988 1.00 93.25 210 GLN A C 1
ATOM 1720 O O . GLN A 1 210 ? -26.277 1.477 39.127 1.00 93.25 210 GLN A O 1
ATOM 1725 N N . LEU A 1 211 ? -26.642 1.374 36.915 1.00 93.06 211 LEU A N 1
ATOM 1726 C CA . LEU A 1 211 ? -28.074 1.661 36.999 1.00 93.06 211 LEU A CA 1
ATOM 1727 C C . LEU A 1 211 ? -28.821 0.593 37.812 1.00 93.06 211 LEU A C 1
ATOM 1729 O O . LEU A 1 211 ? -29.698 0.926 38.611 1.00 93.06 211 LEU A O 1
ATOM 1733 N N . LEU A 1 212 ? -28.449 -0.681 37.655 1.00 91.75 212 LEU A N 1
ATOM 1734 C CA . LEU A 1 212 ? -29.005 -1.780 38.439 1.00 91.75 212 LEU A CA 1
ATOM 1735 C C . LEU A 1 212 ? -28.623 -1.667 39.923 1.00 91.75 212 LEU A C 1
ATOM 1737 O O . LEU A 1 212 ? -29.495 -1.792 40.782 1.00 91.75 212 LEU A O 1
ATOM 1741 N N . LEU A 1 213 ? -27.351 -1.393 40.227 1.00 93.38 213 LEU A N 1
ATOM 1742 C CA . LEU A 1 213 ? -26.854 -1.261 41.597 1.00 93.38 213 LEU A CA 1
ATOM 1743 C C . LEU A 1 213 ? -27.496 -0.069 42.318 1.00 93.38 213 LEU A C 1
ATOM 1745 O O . LEU A 1 213 ? -27.995 -0.234 43.430 1.00 93.38 213 LEU A O 1
ATOM 1749 N N . SER A 1 214 ? -27.570 1.097 41.669 1.00 91.31 214 SER A N 1
ATOM 1750 C CA . SER A 1 214 ? -28.258 2.275 42.211 1.00 91.31 214 SER A CA 1
ATOM 1751 C C . SER A 1 214 ? -29.743 2.006 42.452 1.00 91.31 214 SER A C 1
ATOM 1753 O O . SER A 1 214 ? -30.301 2.468 43.445 1.00 91.31 214 SER A O 1
ATOM 1755 N N . HIS A 1 215 ? -30.404 1.232 41.582 1.00 87.00 215 HIS A N 1
ATOM 1756 C CA . HIS A 1 215 ? -31.803 0.868 41.794 1.00 87.00 215 HIS A CA 1
ATOM 1757 C C . HIS A 1 215 ? -31.984 -0.064 43.001 1.00 87.00 215 HIS A C 1
ATOM 1759 O O . HIS A 1 215 ? -32.881 0.167 43.808 1.00 87.00 215 HIS A O 1
ATOM 1765 N N . VAL A 1 216 ? -31.120 -1.072 43.171 1.00 87.62 216 VAL A N 1
ATOM 1766 C CA . VAL A 1 216 ? -31.158 -1.981 44.333 1.00 87.62 216 VAL A CA 1
ATOM 1767 C C . VAL A 1 216 ? -30.876 -1.233 45.638 1.00 87.62 216 VAL A C 1
ATOM 1769 O O . VAL A 1 216 ? -31.599 -1.436 46.610 1.00 87.62 216 VAL A O 1
ATOM 1772 N N . GLN A 1 217 ? -29.885 -0.337 45.657 1.00 86.81 217 GLN A N 1
ATOM 1773 C CA . GLN A 1 217 ? -29.576 0.493 46.827 1.00 86.81 217 GLN A CA 1
ATOM 1774 C C . GLN A 1 217 ? -30.742 1.412 47.201 1.00 86.81 217 GLN A C 1
ATOM 1776 O O . GLN A 1 217 ? -31.103 1.486 48.373 1.00 86.81 217 GLN A O 1
ATOM 1781 N N . ASN A 1 218 ? -31.380 2.055 46.217 1.00 82.31 218 ASN A N 1
ATOM 1782 C CA . ASN A 1 218 ? -32.569 2.875 46.459 1.00 82.31 218 ASN A CA 1
ATOM 1783 C C . ASN A 1 218 ? -33.736 2.045 47.009 1.00 82.31 218 ASN A C 1
ATOM 1785 O O . ASN A 1 218 ? -34.389 2.483 47.948 1.00 82.31 218 ASN A O 1
ATOM 1789 N N . ILE A 1 219 ?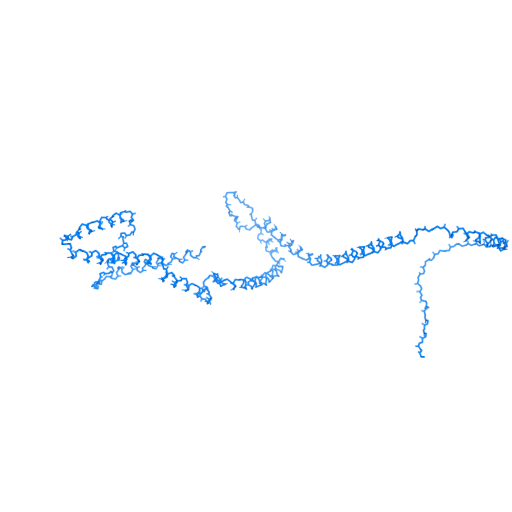 -33.968 0.834 46.483 1.00 80.25 219 ILE A N 1
ATOM 1790 C CA . ILE A 1 219 ? -34.992 -0.079 47.018 1.00 80.25 219 ILE A CA 1
ATOM 1791 C C . ILE A 1 219 ? -34.668 -0.479 48.463 1.00 80.25 219 ILE A C 1
ATOM 1793 O O . ILE A 1 219 ? -35.568 -0.498 49.294 1.00 80.25 219 ILE A O 1
ATOM 1797 N N . GLN A 1 220 ? -33.408 -0.787 48.784 1.00 77.38 220 GLN A N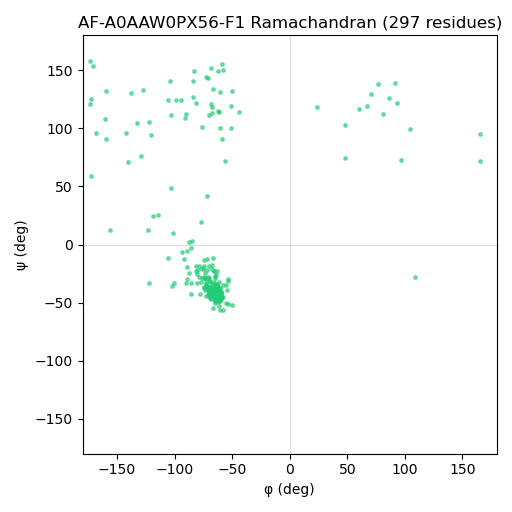 1
ATOM 1798 C CA . GLN A 1 220 ? -33.001 -1.120 50.154 1.00 77.38 220 GLN A CA 1
ATOM 1799 C C . GLN A 1 220 ? -33.191 0.066 51.105 1.00 77.38 220 GLN A C 1
ATOM 1801 O O . GLN A 1 220 ? -33.745 -0.106 52.190 1.00 77.38 220 GLN A O 1
ATOM 1806 N N . HIS A 1 221 ? -32.796 1.267 50.682 1.00 74.69 221 HIS A N 1
ATOM 1807 C CA . HIS A 1 221 ? -32.993 2.487 51.455 1.00 74.69 221 HIS A CA 1
ATOM 1808 C C . HIS A 1 221 ? -34.488 2.725 51.702 1.00 74.69 221 HIS A C 1
ATOM 1810 O O . HIS A 1 221 ? -34.912 2.725 52.852 1.00 74.69 221 HIS A O 1
ATOM 1816 N N . GLU A 1 222 ? -35.310 2.789 50.650 1.00 70.44 222 GLU A N 1
ATOM 1817 C CA . GLU A 1 222 ? -36.773 2.918 50.748 1.00 70.44 222 GLU A CA 1
ATOM 1818 C C . GLU A 1 222 ? -37.403 1.819 51.610 1.00 70.44 222 GLU A C 1
ATOM 1820 O O . GLU A 1 222 ? -38.287 2.110 52.409 1.00 70.44 222 GLU A O 1
ATOM 1825 N N . SER A 1 223 ? -36.922 0.573 51.523 1.00 64.19 223 SER A N 1
ATOM 1826 C CA . SER A 1 223 ? -37.443 -0.526 52.338 1.00 64.19 223 SER A CA 1
ATOM 1827 C C . SER A 1 223 ? -37.242 -0.282 53.838 1.00 64.19 223 SER A C 1
ATOM 1829 O O . SER A 1 223 ? -38.189 -0.458 54.602 1.00 64.19 223 SER A O 1
ATOM 1831 N N . ASN A 1 224 ? -36.082 0.242 54.251 1.00 62.75 224 ASN A N 1
ATOM 1832 C CA . ASN A 1 224 ? -35.802 0.582 55.649 1.00 62.75 224 ASN A CA 1
ATOM 1833 C C . ASN A 1 224 ? -36.709 1.715 56.167 1.00 62.75 224 ASN A C 1
ATOM 1835 O O . ASN A 1 224 ? -37.158 1.661 57.310 1.00 62.75 224 ASN A O 1
ATOM 1839 N N . TYR A 1 225 ? -37.037 2.706 55.327 1.00 61.31 225 TYR A N 1
ATOM 1840 C CA . TYR A 1 225 ? -37.990 3.772 55.682 1.00 61.31 225 TYR A CA 1
ATOM 1841 C C . TYR A 1 225 ? -39.460 3.326 55.579 1.00 61.31 225 TYR A C 1
ATOM 1843 O O . TYR A 1 225 ? -40.310 3.837 56.302 1.00 61.31 225 TYR A O 1
ATOM 1851 N N . SER A 1 226 ? -39.783 2.358 54.718 1.00 57.28 226 SER A N 1
ATOM 1852 C CA . SER A 1 226 ? -41.142 1.817 54.552 1.00 57.28 226 SER A CA 1
ATOM 1853 C C . SER A 1 226 ? -41.525 0.788 55.621 1.00 57.28 226 SER A C 1
ATOM 1855 O O . SER A 1 226 ? -42.695 0.676 55.957 1.00 57.28 226 SER A O 1
ATOM 1857 N N . ILE A 1 227 ? -40.568 0.090 56.246 1.00 57.75 227 ILE A N 1
ATOM 1858 C CA . ILE A 1 227 ? -40.845 -0.709 57.456 1.00 57.75 227 ILE A CA 1
ATOM 1859 C C . ILE A 1 227 ? -41.348 0.202 58.591 1.00 57.75 227 ILE A C 1
ATOM 1861 O O . ILE A 1 227 ? -42.196 -0.203 59.382 1.00 57.75 227 ILE A O 1
ATOM 1865 N N . LEU A 1 228 ? -40.872 1.452 58.636 1.00 56.25 228 LEU A N 1
ATOM 1866 C CA . LEU A 1 228 ? -41.385 2.485 59.540 1.00 56.25 228 LEU A CA 1
ATOM 1867 C C . LEU A 1 228 ? -42.756 3.038 59.104 1.00 56.25 228 LEU A C 1
ATOM 1869 O O . LEU A 1 228 ? -43.541 3.443 59.956 1.00 56.25 228 LEU A O 1
ATOM 1873 N N . ASN A 1 229 ? -43.071 3.019 57.806 1.00 56.59 229 ASN A N 1
ATOM 1874 C CA . ASN A 1 229 ? -44.303 3.563 57.232 1.00 56.59 229 ASN A CA 1
ATOM 1875 C C . ASN A 1 229 ? -45.098 2.468 56.500 1.00 56.59 229 ASN A C 1
ATOM 1877 O O . ASN A 1 229 ? -44.870 2.236 55.316 1.00 56.59 229 ASN A O 1
ATOM 1881 N N . ASN A 1 230 ? -46.053 1.831 57.193 1.00 55.91 230 ASN A N 1
ATOM 1882 C CA . ASN A 1 230 ? -46.958 0.776 56.694 1.00 55.91 230 ASN A CA 1
ATOM 1883 C C . ASN A 1 230 ? -47.790 1.190 55.449 1.00 55.91 230 ASN A C 1
ATOM 1885 O O . ASN A 1 230 ? -49.002 1.392 55.538 1.00 55.91 230 ASN A O 1
ATOM 1889 N N . ALA A 1 231 ? -47.164 1.313 54.278 1.00 57.25 231 ALA A N 1
ATOM 1890 C CA . ALA A 1 231 ? -47.809 1.650 53.011 1.00 57.25 231 ALA A CA 1
ATOM 1891 C C . ALA A 1 231 ? -47.963 0.403 52.108 1.00 57.25 231 ALA A C 1
ATOM 1893 O O . ALA A 1 231 ? -47.058 -0.434 52.044 1.00 57.25 231 ALA A O 1
ATOM 1894 N N . PRO A 1 232 ? -49.095 0.246 51.393 1.00 53.81 232 PRO A N 1
ATOM 1895 C CA . PRO A 1 232 ? -49.363 -0.929 50.567 1.00 53.81 232 PRO A CA 1
ATOM 1896 C C . PRO A 1 232 ? -48.488 -0.992 49.300 1.00 53.81 232 PRO A C 1
ATOM 1898 O O . PRO A 1 232 ? -48.200 0.006 48.647 1.00 53.81 232 PRO A O 1
ATOM 1901 N N . SER A 1 233 ? -48.088 -2.214 48.937 1.00 57.28 233 SER A N 1
ATOM 1902 C CA . SER A 1 233 ? -47.164 -2.542 47.840 1.00 57.28 233 SER A CA 1
ATOM 1903 C C . SER A 1 233 ? -47.757 -2.308 46.439 1.00 57.28 233 SER A C 1
ATOM 1905 O O . SER A 1 233 ? -48.589 -3.074 45.954 1.00 57.28 233 SER A O 1
ATOM 1907 N N . ASP A 1 234 ? -47.237 -1.308 45.722 1.00 63.69 234 ASP A N 1
ATOM 1908 C CA . ASP A 1 234 ? -47.645 -0.885 44.366 1.00 63.69 234 ASP A CA 1
ATOM 1909 C C . ASP A 1 234 ? -47.113 -1.798 43.220 1.00 63.69 234 ASP A C 1
ATOM 1911 O O . ASP A 1 234 ? -47.018 -1.438 42.038 1.00 63.69 234 ASP A O 1
ATOM 1915 N N . SER A 1 235 ? -46.714 -3.029 43.559 1.00 65.62 235 SER A N 1
ATOM 1916 C CA . SER A 1 235 ? -45.950 -3.929 42.679 1.00 65.62 235 SER A CA 1
ATOM 1917 C C . SER A 1 235 ? -46.698 -4.380 41.413 1.00 65.62 235 SER A C 1
ATOM 1919 O O . SER A 1 235 ? -46.071 -4.682 40.390 1.00 65.62 235 SER A O 1
ATOM 1921 N N . ALA A 1 236 ? -48.035 -4.420 41.444 1.00 67.69 236 ALA A N 1
ATOM 1922 C CA . ALA A 1 236 ? -48.863 -4.824 40.306 1.00 67.69 236 ALA A CA 1
ATOM 1923 C C . ALA A 1 236 ? -48.868 -3.771 39.183 1.00 67.69 236 ALA A C 1
ATOM 1925 O O . ALA A 1 236 ? -48.680 -4.123 38.014 1.00 67.69 236 ALA A O 1
ATOM 1926 N N . ASN A 1 237 ? -48.973 -2.486 39.536 1.00 74.75 237 ASN A N 1
ATOM 1927 C CA . ASN A 1 237 ? -48.959 -1.365 38.591 1.00 74.75 237 ASN A CA 1
ATOM 1928 C C . ASN A 1 237 ? -47.619 -1.268 37.845 1.00 74.75 237 ASN A C 1
ATOM 1930 O O . ASN A 1 237 ? -47.573 -1.044 36.631 1.00 74.75 237 ASN A O 1
ATOM 1934 N N . CYS A 1 238 ? -46.516 -1.546 38.544 1.00 77.25 238 CYS A N 1
ATOM 1935 C CA . CYS A 1 238 ? -45.177 -1.581 37.961 1.00 77.25 238 CYS A CA 1
ATOM 1936 C C . CYS A 1 238 ? -45.021 -2.693 36.899 1.00 77.25 238 CYS A C 1
ATOM 1938 O O . CYS A 1 238 ? -44.414 -2.476 35.847 1.00 77.25 238 CYS A O 1
ATOM 1940 N N . ARG A 1 239 ? -45.629 -3.873 37.108 1.00 83.50 239 ARG A N 1
ATOM 1941 C CA . ARG A 1 239 ? -45.611 -4.976 36.125 1.00 83.50 239 ARG A CA 1
ATOM 1942 C C . ARG A 1 239 ? -46.363 -4.631 34.839 1.00 83.50 239 ARG A C 1
ATOM 1944 O O . ARG A 1 239 ? -45.876 -4.951 33.754 1.00 83.50 239 ARG A O 1
ATOM 1951 N N . VAL A 1 240 ? -47.520 -3.975 34.946 1.00 89.19 240 VAL A N 1
ATOM 1952 C CA . VAL A 1 240 ? -48.321 -3.567 33.779 1.00 89.19 240 VAL A CA 1
ATOM 1953 C C . VAL A 1 240 ? -47.564 -2.534 32.939 1.00 89.19 240 VAL A C 1
ATOM 1955 O O . VAL A 1 240 ? -47.441 -2.720 31.728 1.00 89.19 240 VAL A O 1
ATOM 1958 N N . ARG A 1 241 ? -46.953 -1.518 33.567 1.00 88.31 241 ARG A N 1
ATOM 1959 C CA . ARG A 1 241 ? -46.124 -0.516 32.864 1.00 88.31 241 ARG A CA 1
ATOM 1960 C C . ARG A 1 241 ? -44.946 -1.152 32.116 1.00 88.31 241 ARG A C 1
ATOM 1962 O O . ARG A 1 241 ? -44.749 -0.858 30.940 1.00 88.31 241 ARG A O 1
ATOM 1969 N N . LYS A 1 242 ? -44.223 -2.089 32.746 1.00 88.31 242 LYS A N 1
ATOM 1970 C CA . LYS A 1 242 ? -43.116 -2.829 32.104 1.00 88.31 242 LYS A CA 1
ATOM 1971 C C . LYS A 1 242 ? -43.581 -3.646 30.889 1.00 88.31 242 LYS A C 1
ATOM 1973 O O . LYS A 1 242 ? -42.887 -3.685 29.875 1.00 88.31 242 LYS A O 1
ATOM 1978 N N . ARG A 1 243 ? -44.761 -4.281 30.959 1.00 90.12 243 ARG A N 1
ATOM 1979 C CA . ARG A 1 243 ? -45.346 -5.034 29.829 1.00 90.12 243 ARG A CA 1
ATOM 1980 C C . ARG A 1 243 ? -45.722 -4.124 28.658 1.00 90.12 243 ARG A C 1
ATOM 1982 O O . ARG A 1 243 ? -45.436 -4.479 27.517 1.00 90.12 243 ARG A O 1
ATOM 1989 N N . TRP A 1 244 ? -46.300 -2.956 28.933 1.00 93.75 244 TRP A N 1
ATOM 1990 C CA . TRP A 1 244 ? -46.621 -1.966 27.901 1.00 93.75 244 TRP A CA 1
ATOM 1991 C C . TRP A 1 244 ? -45.373 -1.369 27.247 1.00 93.75 244 TRP A C 1
ATOM 1993 O O . TRP A 1 244 ? -45.317 -1.288 26.023 1.00 93.75 244 TRP A O 1
ATOM 2003 N N . GLN A 1 245 ? -44.346 -1.029 28.033 1.00 93.50 245 GLN A N 1
ATOM 2004 C CA . GLN A 1 245 ? -43.062 -0.560 27.500 1.00 93.50 245 GLN A CA 1
ATOM 2005 C C . GLN A 1 245 ? -42.414 -1.610 26.592 1.00 93.50 245 GLN A C 1
ATOM 2007 O O . GLN A 1 245 ? -41.979 -1.285 25.492 1.00 93.50 245 GLN A O 1
ATOM 2012 N N . LEU A 1 246 ? -42.425 -2.882 27.003 1.00 93.62 246 LEU A N 1
ATOM 2013 C CA . LEU A 1 246 ? -41.927 -3.975 26.173 1.00 93.62 246 LEU A CA 1
ATOM 2014 C C . LEU A 1 246 ? -42.698 -4.099 24.850 1.00 93.62 246 LEU A C 1
ATOM 2016 O O . LEU A 1 246 ? -42.080 -4.250 23.797 1.00 93.62 246 LEU A O 1
ATOM 2020 N N . PHE A 1 247 ? -44.033 -4.060 24.901 1.00 93.62 247 PHE A N 1
ATOM 2021 C CA . PHE A 1 247 ? -44.869 -4.123 23.702 1.00 93.62 247 PHE A CA 1
ATOM 2022 C C . PHE A 1 247 ? -44.553 -2.967 22.746 1.00 93.62 247 PHE A C 1
ATOM 2024 O O . PHE A 1 247 ? -44.337 -3.197 21.559 1.00 93.62 247 PHE A O 1
ATOM 2031 N N . TYR A 1 248 ? -44.430 -1.747 23.276 1.00 95.56 248 TYR A N 1
ATOM 2032 C CA . TYR A 1 248 ? -44.053 -0.564 22.506 1.00 95.56 248 TYR A CA 1
ATOM 2033 C C . TYR A 1 248 ? -42.679 -0.715 21.827 1.00 95.56 248 TYR A C 1
ATOM 2035 O O . TYR A 1 248 ? -42.549 -0.433 20.635 1.00 95.56 248 TYR A O 1
ATOM 2043 N N . THR A 1 249 ? -41.663 -1.224 22.537 1.00 95.50 249 THR A N 1
ATOM 2044 C CA . THR A 1 249 ? -40.332 -1.470 21.954 1.00 95.50 249 THR A CA 1
ATOM 2045 C C . THR A 1 249 ? -40.371 -2.525 20.847 1.00 95.50 249 THR A C 1
ATOM 2047 O O . THR A 1 249 ? -39.714 -2.343 19.823 1.00 95.50 249 THR A O 1
ATOM 2050 N N . LEU A 1 250 ? -41.142 -3.605 21.024 1.00 93.12 250 LEU A N 1
ATOM 2051 C CA . LEU A 1 250 ? -41.287 -4.669 20.021 1.00 93.12 250 LEU A CA 1
ATOM 2052 C C . LEU A 1 250 ? -42.060 -4.207 18.782 1.00 93.12 250 LEU A C 1
ATOM 2054 O O . LEU A 1 250 ? -41.705 -4.600 17.675 1.00 93.12 250 LEU A O 1
ATOM 2058 N N . LEU A 1 251 ? -43.074 -3.356 18.954 1.00 94.69 251 LEU A N 1
ATOM 2059 C CA . LEU A 1 251 ? -43.833 -2.784 17.844 1.00 94.69 251 LEU A CA 1
ATOM 2060 C C . LEU A 1 251 ? -42.944 -1.894 16.963 1.00 94.69 251 LEU A C 1
ATOM 2062 O O . LEU A 1 251 ? -43.017 -1.969 15.741 1.00 94.69 251 LEU A O 1
ATOM 2066 N N . LYS A 1 252 ? -42.070 -1.088 17.584 1.00 94.25 252 LYS A N 1
ATOM 2067 C CA . LYS A 1 252 ? -41.115 -0.231 16.863 1.00 94.25 252 LYS A CA 1
ATOM 2068 C C . LYS A 1 252 ? -39.912 -0.983 16.283 1.00 94.25 252 LYS A C 1
ATOM 2070 O O . LYS A 1 252 ? -39.280 -0.471 15.368 1.00 94.25 252 LYS A O 1
ATOM 2075 N N . ASN A 1 253 ? -39.598 -2.179 16.786 1.00 95.62 253 ASN A N 1
ATOM 2076 C CA . ASN A 1 253 ? -38.445 -2.977 16.356 1.00 95.62 253 ASN A CA 1
ATOM 2077 C C . ASN A 1 253 ? -38.876 -4.415 16.007 1.00 95.62 253 ASN A C 1
ATOM 2079 O O . ASN A 1 253 ? -38.623 -5.347 16.782 1.00 95.62 253 ASN A O 1
ATOM 2083 N N . PRO A 1 254 ? -39.508 -4.632 14.837 1.00 91.69 254 PRO A N 1
ATOM 2084 C CA . PRO A 1 254 ? -40.113 -5.921 14.490 1.00 91.69 254 PRO A CA 1
ATOM 2085 C C . PRO A 1 254 ? -39.093 -7.064 14.364 1.00 91.69 254 PRO A C 1
ATOM 2087 O O . PRO A 1 254 ? -39.423 -8.221 14.623 1.00 91.69 254 PRO A O 1
ATOM 2090 N N . HIS A 1 255 ? -37.832 -6.756 14.044 1.00 91.69 255 HIS A N 1
ATOM 2091 C CA . HIS A 1 255 ? -36.742 -7.732 13.937 1.00 91.69 255 HIS A CA 1
ATOM 2092 C C . HIS A 1 255 ? -36.353 -8.373 15.286 1.00 91.69 255 HIS A C 1
ATOM 2094 O O . HIS A 1 255 ? -35.813 -9.477 15.311 1.00 91.69 255 HIS A O 1
ATOM 2100 N N . LEU A 1 256 ? -36.679 -7.742 16.423 1.00 91.25 256 LEU A N 1
ATOM 2101 C CA . LEU A 1 256 ? -36.411 -8.297 17.758 1.00 91.25 256 LEU A CA 1
ATOM 2102 C C . LEU A 1 256 ? -37.430 -9.368 18.176 1.00 91.25 256 LEU A C 1
ATOM 2104 O O . LEU A 1 256 ? -37.155 -10.170 19.070 1.00 91.25 256 LEU A O 1
ATOM 2108 N N . ILE A 1 257 ? -38.603 -9.413 17.534 1.00 89.62 257 ILE A N 1
ATOM 2109 C CA . ILE A 1 257 ? -39.673 -10.376 17.829 1.00 89.62 257 ILE A CA 1
ATOM 2110 C C . ILE A 1 257 ? -39.217 -11.828 17.591 1.00 89.62 257 ILE A C 1
ATOM 2112 O O . ILE A 1 257 ? -39.361 -12.639 18.515 1.00 89.62 257 ILE A O 1
ATOM 2116 N N . PRO A 1 258 ? -38.675 -12.203 16.411 1.00 90.50 258 PRO A N 1
ATOM 2117 C CA . PRO A 1 258 ? -38.186 -13.563 16.191 1.00 90.50 258 PRO A CA 1
ATOM 2118 C C . PRO A 1 258 ? -36.989 -13.896 17.090 1.00 90.50 258 PRO A C 1
ATOM 2120 O O . PRO A 1 258 ? -36.960 -14.985 17.663 1.00 90.50 258 PRO A O 1
ATOM 2123 N N . LEU A 1 259 ? -36.064 -12.949 17.303 1.00 87.62 259 LEU A N 1
ATOM 2124 C CA . LEU A 1 259 ? -34.879 -13.149 18.145 1.00 87.62 259 LEU A CA 1
ATOM 2125 C C . LEU A 1 259 ? -35.264 -13.458 19.600 1.00 87.62 259 LEU A C 1
ATOM 2127 O O . LEU A 1 259 ? -34.785 -14.422 20.196 1.00 87.62 259 LEU A O 1
ATOM 2131 N N . ARG A 1 260 ? -36.216 -12.697 20.151 1.00 88.69 260 ARG A N 1
ATOM 2132 C CA . ARG A 1 260 ? -36.768 -12.926 21.490 1.00 88.69 260 ARG A CA 1
ATOM 2133 C C . ARG A 1 260 ? -37.484 -14.272 21.589 1.00 88.69 260 ARG A C 1
ATOM 2135 O O . ARG A 1 260 ? -37.286 -14.987 22.568 1.00 88.69 260 ARG A O 1
ATOM 2142 N N . LYS A 1 261 ? -38.317 -14.627 20.600 1.00 89.25 261 LYS A N 1
ATOM 2143 C CA . LYS A 1 261 ? -39.008 -15.930 20.566 1.00 89.25 261 LYS A CA 1
ATOM 2144 C C . LYS A 1 261 ? -38.008 -17.088 20.545 1.00 89.25 261 LYS A C 1
ATOM 2146 O O . LYS A 1 261 ? -38.225 -18.070 21.247 1.00 89.25 261 LYS A O 1
ATOM 2151 N N . HIS A 1 262 ? -36.918 -16.960 19.790 1.00 87.00 262 HIS A N 1
ATOM 2152 C CA . HIS A 1 262 ? -35.848 -17.953 19.743 1.00 87.00 262 HIS A CA 1
ATOM 2153 C C . HIS A 1 262 ? -35.124 -18.079 21.091 1.00 87.00 262 HIS A C 1
ATOM 2155 O O . HIS A 1 262 ? -35.015 -19.179 21.622 1.00 87.00 262 HIS A O 1
ATOM 2161 N N . HIS A 1 263 ? -34.714 -16.962 21.699 1.00 85.50 263 HIS A N 1
ATOM 2162 C CA . HIS A 1 263 ? -34.030 -16.970 22.998 1.00 85.50 263 HIS A CA 1
ATOM 2163 C C . HIS A 1 263 ? -34.888 -17.567 24.122 1.00 85.50 263 HIS A C 1
ATOM 2165 O O . HIS A 1 263 ? -34.387 -18.302 24.969 1.00 85.50 263 HIS A O 1
ATOM 2171 N N . LEU A 1 264 ? -36.195 -17.285 24.115 1.00 86.19 264 LEU A N 1
ATOM 2172 C CA . LEU A 1 264 ? -37.142 -17.879 25.060 1.00 86.19 264 LEU A CA 1
ATOM 2173 C C . LEU A 1 264 ? -37.314 -19.386 24.835 1.00 86.19 264 LEU A C 1
ATOM 2175 O O . LEU A 1 264 ? -37.487 -20.108 25.806 1.00 86.19 264 LEU A O 1
ATOM 2179 N N . ARG A 1 265 ? -37.245 -19.871 23.588 1.00 79.94 265 ARG A N 1
ATOM 2180 C CA . ARG A 1 265 ? -37.282 -21.311 23.275 1.00 79.94 265 ARG A CA 1
ATOM 2181 C C . ARG A 1 265 ? -35.986 -22.031 23.654 1.00 79.94 265 ARG A C 1
ATOM 2183 O O . ARG A 1 265 ? -36.062 -23.162 24.107 1.00 79.94 265 ARG A O 1
ATOM 2190 N N . ALA A 1 266 ? -34.832 -21.381 23.498 1.00 75.81 266 ALA A N 1
ATOM 2191 C CA . ALA A 1 266 ? -33.522 -21.943 23.836 1.00 75.81 266 ALA A CA 1
ATOM 2192 C C . ALA A 1 266 ? -33.270 -22.033 25.355 1.00 75.81 266 ALA A C 1
ATOM 2194 O O . ALA A 1 266 ? -32.627 -22.967 25.815 1.00 75.81 266 ALA A O 1
ATOM 2195 N N . ASN A 1 267 ? -33.798 -21.083 26.136 1.00 59.75 267 ASN A N 1
ATOM 2196 C CA . ASN A 1 267 ? -33.670 -21.060 27.600 1.00 59.75 267 ASN A CA 1
ATOM 2197 C C . ASN A 1 267 ? -34.742 -21.891 28.331 1.00 59.75 267 ASN A C 1
ATOM 2199 O O . ASN A 1 267 ? -34.714 -21.989 29.557 1.00 59.75 267 ASN A O 1
ATOM 2203 N N . VAL A 1 268 ? -35.695 -22.483 27.606 1.00 53.88 268 VAL A N 1
ATOM 2204 C CA . VAL A 1 268 ? -36.530 -23.563 28.141 1.00 53.88 268 VAL A CA 1
ATOM 2205 C C . VAL A 1 268 ? -35.702 -24.842 28.006 1.00 53.88 268 VAL A C 1
ATOM 2207 O O . VAL A 1 268 ? -35.323 -25.164 26.881 1.00 53.88 268 VAL A O 1
ATOM 2210 N N . PRO A 1 269 ? -35.408 -25.582 29.094 1.00 46.09 269 PRO A N 1
ATOM 2211 C CA . PRO A 1 269 ? -34.754 -26.877 28.985 1.00 46.09 269 PRO A CA 1
ATOM 2212 C C . PRO A 1 269 ? -35.668 -27.787 28.163 1.00 46.09 269 PRO A C 1
ATOM 2214 O O . PRO A 1 269 ? -36.692 -28.277 28.644 1.00 46.09 269 PRO A O 1
ATOM 2217 N N . LEU A 1 270 ? -35.355 -27.945 26.880 1.00 43.25 270 LEU A N 1
ATOM 2218 C CA . LEU A 1 270 ? -36.093 -28.827 25.999 1.00 43.25 270 LEU A CA 1
ATOM 2219 C C . LEU A 1 270 ? -35.846 -30.258 26.472 1.00 43.25 270 LEU A C 1
ATOM 2221 O O . LEU A 1 270 ? -34.749 -30.797 26.343 1.00 43.25 270 LEU A O 1
ATOM 2225 N N . LYS A 1 271 ? -36.915 -30.888 26.972 1.00 39.75 271 LYS A N 1
ATOM 2226 C CA . LYS A 1 271 ? -37.142 -32.318 26.762 1.00 39.75 271 LYS A CA 1
ATOM 2227 C C . LYS A 1 271 ? -36.833 -32.591 25.290 1.00 39.75 271 LYS A C 1
ATOM 2229 O O . LYS A 1 271 ? -37.506 -32.054 24.412 1.00 39.75 271 LYS A O 1
ATOM 2234 N N . LEU A 1 272 ? -35.781 -33.367 25.056 1.00 39.62 272 LEU A N 1
ATOM 2235 C CA . LEU A 1 272 ? -35.337 -33.834 23.753 1.00 39.62 272 LEU A CA 1
ATOM 2236 C C . LEU A 1 272 ? -36.527 -34.458 23.008 1.00 39.62 272 LEU A C 1
ATOM 2238 O O . LEU A 1 272 ? -36.916 -35.587 23.290 1.00 39.62 272 LEU A O 1
ATOM 2242 N N . SER A 1 273 ? -37.127 -33.708 22.085 1.00 36.75 273 SER A N 1
ATOM 2243 C CA . SER A 1 273 ? -38.039 -34.257 21.086 1.00 36.75 273 SER A CA 1
ATOM 2244 C C . SER A 1 273 ? -37.276 -34.334 19.776 1.00 36.75 273 SER A C 1
ATOM 2246 O O . SER A 1 273 ? -36.915 -33.322 19.177 1.00 36.75 273 SER A O 1
ATOM 2248 N N . SER A 1 274 ? -37.021 -35.569 19.371 1.00 40.34 274 SER A N 1
ATOM 2249 C CA . SER A 1 274 ? -36.343 -36.011 18.162 1.00 40.34 274 SER A CA 1
ATOM 2250 C C . SER A 1 274 ? -37.044 -35.525 16.888 1.00 40.34 274 SER A C 1
ATOM 2252 O O . SER A 1 274 ? -37.913 -36.211 16.353 1.00 40.34 274 SER A O 1
ATOM 2254 N N . SER A 1 275 ? -36.660 -34.362 16.362 1.00 45.12 275 SER A N 1
ATOM 2255 C CA . SER A 1 275 ? -36.910 -34.042 14.953 1.00 45.12 275 SER A CA 1
ATOM 2256 C C . SER A 1 275 ? -35.638 -33.487 14.303 1.00 45.12 275 SER A C 1
ATOM 2258 O O . SER A 1 275 ? -35.271 -32.337 14.557 1.00 45.12 275 SER A O 1
ATOM 2260 N N . PRO A 1 276 ? -34.947 -34.290 13.470 1.00 49.28 276 PRO A N 1
ATOM 2261 C CA . PRO A 1 276 ? -33.664 -33.921 12.871 1.00 49.28 276 PRO A CA 1
ATOM 2262 C C . PRO A 1 276 ? -33.753 -32.766 11.860 1.00 49.28 276 PRO A C 1
ATOM 2264 O O . PRO A 1 276 ? -32.731 -32.203 11.485 1.00 49.28 276 PRO A O 1
ATOM 2267 N N . GLN A 1 277 ? -34.952 -32.365 11.427 1.00 46.56 277 GLN A N 1
ATOM 2268 C CA . GLN A 1 277 ? -35.117 -31.345 10.383 1.00 46.56 277 GLN A CA 1
ATOM 2269 C C . GLN A 1 277 ? -34.903 -29.906 10.872 1.00 46.56 277 GLN A C 1
ATOM 2271 O O . GLN A 1 277 ? -34.388 -29.086 10.116 1.00 46.56 277 GLN A O 1
ATOM 2276 N N . ALA A 1 278 ? -35.239 -29.585 12.126 1.00 52.47 278 ALA A N 1
ATOM 2277 C CA . ALA A 1 278 ? -35.063 -28.223 12.641 1.00 52.47 278 ALA A CA 1
ATOM 2278 C C . ALA A 1 278 ? -33.579 -27.875 12.851 1.00 52.47 278 ALA A C 1
ATOM 2280 O O . ALA A 1 278 ? -33.157 -26.755 12.569 1.00 52.47 278 ALA A O 1
ATOM 2281 N N . ASP A 1 279 ? -32.782 -28.853 13.279 1.00 52.38 279 ASP A N 1
ATOM 2282 C CA . ASP A 1 279 ? -31.357 -28.673 13.569 1.00 52.38 279 ASP A CA 1
ATOM 2283 C C . ASP A 1 279 ? -30.525 -28.520 12.277 1.00 52.38 279 ASP A C 1
ATOM 2285 O O . ASP A 1 279 ? -29.581 -27.732 12.211 1.00 52.38 279 ASP A O 1
ATOM 2289 N N . ILE A 1 280 ? -30.934 -29.196 11.195 1.00 60.25 280 ILE A N 1
ATOM 2290 C CA . ILE A 1 280 ? -30.302 -29.090 9.868 1.00 60.25 280 ILE A CA 1
ATOM 2291 C C . ILE A 1 280 ? -30.546 -27.712 9.245 1.00 60.25 280 ILE A C 1
ATOM 2293 O O . ILE A 1 280 ? -29.616 -27.114 8.709 1.00 60.25 280 ILE A O 1
ATOM 2297 N N . VAL A 1 281 ? -31.765 -27.172 9.345 1.00 60.94 281 VAL A N 1
ATOM 2298 C CA . VAL A 1 281 ? -32.091 -25.846 8.790 1.00 60.94 281 VAL A CA 1
ATOM 2299 C C . VAL A 1 281 ? -31.359 -24.736 9.548 1.00 60.94 281 VAL A C 1
ATOM 2301 O O . VAL A 1 281 ? -30.867 -23.793 8.933 1.00 60.94 281 VAL A O 1
ATOM 2304 N N . VAL A 1 282 ? -31.216 -24.864 10.870 1.00 58.12 282 VAL A N 1
ATOM 2305 C CA . VAL A 1 282 ? -30.480 -23.893 11.696 1.00 58.12 282 VAL A CA 1
ATOM 2306 C C . VAL A 1 282 ? -28.977 -23.955 11.424 1.00 58.12 282 VAL A C 1
ATOM 2308 O O . VAL A 1 282 ? -28.345 -22.909 11.264 1.00 58.12 282 VAL A O 1
ATOM 2311 N N . ARG A 1 283 ? -28.402 -25.158 11.287 1.00 62.06 283 ARG A N 1
ATOM 2312 C CA . ARG A 1 283 ? -27.004 -25.320 10.861 1.00 62.06 283 ARG A CA 1
ATOM 2313 C C . ARG A 1 283 ? -26.776 -24.780 9.452 1.00 62.06 283 ARG A C 1
ATOM 2315 O O . ARG A 1 283 ? -25.795 -24.079 9.243 1.00 62.06 283 ARG A O 1
ATOM 2322 N N . ALA A 1 284 ? -27.689 -25.023 8.514 1.00 60.81 284 ALA A N 1
ATOM 2323 C CA . ALA A 1 284 ? -27.601 -24.478 7.160 1.00 60.81 284 ALA A CA 1
ATOM 2324 C C . ALA A 1 284 ? -27.644 -22.941 7.155 1.00 60.81 284 ALA A C 1
ATOM 2326 O O . ALA A 1 284 ? -26.866 -22.306 6.449 1.00 60.81 284 ALA A O 1
ATOM 2327 N N . TRP A 1 285 ? -28.483 -22.330 7.995 1.00 67.25 285 TRP A N 1
ATOM 2328 C CA . TRP A 1 285 ? -28.573 -20.872 8.094 1.00 67.25 285 TRP A CA 1
ATOM 2329 C C . TRP A 1 285 ? -27.328 -20.245 8.739 1.00 67.25 285 TRP A C 1
ATOM 2331 O O . TRP A 1 285 ? -26.831 -19.230 8.256 1.00 67.25 285 TRP A O 1
ATOM 2341 N N . LEU A 1 286 ? -26.769 -20.875 9.780 1.00 67.56 286 LEU A N 1
ATOM 2342 C CA . LEU A 1 286 ? -25.498 -20.459 10.390 1.00 67.56 286 LEU A CA 1
ATOM 2343 C C . LEU A 1 286 ? -24.325 -20.560 9.405 1.00 67.56 286 LEU A C 1
ATOM 2345 O O . LEU A 1 286 ? -23.518 -19.636 9.333 1.00 67.56 286 LEU A O 1
ATOM 2349 N N . MET A 1 287 ? -24.265 -21.632 8.610 1.00 64.31 287 MET A N 1
ATOM 2350 C CA . MET A 1 287 ? -23.236 -21.806 7.577 1.00 64.31 287 MET A CA 1
ATOM 2351 C C . MET A 1 287 ? -23.395 -20.785 6.438 1.00 64.31 287 MET A C 1
ATOM 2353 O O . MET A 1 287 ? -22.405 -20.205 5.999 1.00 64.31 287 MET A O 1
ATOM 2357 N N . CYS A 1 288 ? -24.627 -20.476 6.008 1.00 58.00 288 CYS A N 1
ATOM 2358 C CA . CYS A 1 288 ? -24.879 -19.403 5.039 1.00 58.00 288 CYS A CA 1
ATOM 2359 C C . CYS A 1 288 ? -24.502 -18.019 5.585 1.00 58.00 288 CYS A C 1
ATOM 2361 O O . CYS A 1 288 ? -23.920 -17.224 4.852 1.00 58.00 288 CYS A O 1
ATOM 2363 N N . SER A 1 289 ? -24.777 -17.740 6.864 1.00 60.72 289 SER A N 1
ATOM 2364 C CA . SER A 1 289 ? -24.397 -16.473 7.499 1.00 60.72 289 SER A CA 1
ATOM 2365 C C . SER A 1 289 ? -22.876 -16.298 7.576 1.00 60.72 289 SER A C 1
ATOM 2367 O O . SER A 1 289 ? -22.391 -15.180 7.392 1.00 60.72 289 SER A O 1
ATOM 2369 N N . GLN A 1 290 ? -22.128 -17.382 7.816 1.00 58.28 290 GLN A N 1
ATOM 2370 C CA . GLN A 1 290 ? -20.660 -17.372 7.833 1.00 58.28 290 GLN A CA 1
ATOM 2371 C C . GLN A 1 290 ? -20.065 -17.208 6.422 1.00 58.28 290 GLN A C 1
ATOM 2373 O O . GLN A 1 290 ? -19.128 -16.430 6.241 1.00 58.28 290 GLN A O 1
ATOM 2378 N N . ALA A 1 291 ? -20.668 -17.825 5.401 1.00 51.59 291 ALA A N 1
ATOM 2379 C CA . ALA A 1 291 ? -20.253 -17.643 4.007 1.00 51.59 291 ALA A CA 1
ATOM 2380 C C . ALA A 1 291 ? -20.451 -16.193 3.517 1.00 51.59 291 ALA A C 1
ATOM 2382 O O . ALA A 1 291 ? -19.595 -15.639 2.826 1.00 51.59 291 ALA A O 1
ATOM 2383 N N . THR A 1 292 ? -21.531 -15.516 3.929 1.00 51.47 292 THR A N 1
ATOM 2384 C CA . THR A 1 292 ? -21.720 -14.090 3.604 1.00 51.47 292 THR A CA 1
ATOM 2385 C C . THR A 1 292 ? -20.676 -13.182 4.254 1.00 51.47 292 THR A C 1
ATOM 2387 O O . THR A 1 292 ? -20.273 -12.202 3.634 1.00 51.47 292 THR A O 1
ATOM 2390 N N . THR A 1 293 ? -20.174 -13.507 5.450 1.00 49.34 293 THR A N 1
ATOM 2391 C CA . THR A 1 293 ? -19.082 -12.733 6.068 1.00 49.34 293 THR A CA 1
ATOM 2392 C C . THR A 1 293 ? -17.737 -12.923 5.367 1.00 49.34 293 THR A C 1
ATOM 2394 O O . THR A 1 293 ? -16.962 -11.973 5.308 1.00 49.34 293 THR A O 1
ATOM 2397 N N . GLU A 1 294 ? -17.484 -14.084 4.757 1.00 47.22 294 GLU A N 1
ATOM 2398 C CA . GLU A 1 294 ? -16.252 -14.332 3.991 1.00 47.22 294 GLU A CA 1
ATOM 2399 C C . GLU A 1 294 ? -16.262 -13.612 2.628 1.00 47.22 294 GLU A C 1
ATOM 2401 O O . GLU A 1 294 ? -15.257 -13.026 2.226 1.00 47.22 294 GLU A O 1
ATOM 2406 N N . THR A 1 295 ? -17.421 -13.519 1.965 1.00 42.00 295 THR A N 1
ATOM 2407 C CA . THR A 1 295 ? -17.549 -12.785 0.684 1.00 42.00 295 THR A CA 1
ATOM 2408 C C . THR A 1 295 ? -17.466 -11.257 0.812 1.00 42.00 295 THR A C 1
ATOM 2410 O O . THR A 1 295 ? -17.111 -10.575 -0.148 1.00 42.00 295 THR A O 1
ATOM 2413 N N . VAL A 1 296 ? -17.736 -10.691 1.996 1.00 44.41 296 VAL A N 1
ATOM 2414 C CA . VAL A 1 296 ? -17.557 -9.248 2.268 1.00 44.41 296 VAL A CA 1
ATOM 2415 C C . VAL A 1 296 ? -16.094 -8.914 2.584 1.00 44.41 296 VAL A C 1
ATOM 2417 O O . VAL A 1 296 ? -15.668 -7.774 2.425 1.00 44.41 296 VAL A O 1
ATOM 2420 N N . THR A 1 297 ? -15.284 -9.912 2.943 1.00 41.19 297 THR A N 1
ATOM 2421 C CA . THR A 1 297 ? -13.830 -9.762 3.066 1.00 41.19 297 THR A CA 1
ATOM 2422 C C . THR A 1 297 ? -13.070 -9.940 1.746 1.00 41.19 297 THR A C 1
ATOM 2424 O O . THR A 1 297 ? -11.847 -9.823 1.753 1.00 41.19 297 THR A O 1
ATOM 2427 N N . GLU A 1 298 ? -13.739 -10.140 0.608 1.00 37.38 298 GLU A N 1
ATOM 2428 C CA . GLU A 1 298 ? -13.098 -10.337 -0.708 1.00 37.38 298 GLU A CA 1
ATOM 2429 C C . GLU A 1 298 ? -13.463 -9.268 -1.762 1.00 37.38 298 GLU A C 1
ATOM 2431 O O . GLU A 1 298 ? -13.351 -9.498 -2.965 1.00 37.38 298 GLU A O 1
ATOM 2436 N N . LYS A 1 299 ? -13.861 -8.067 -1.326 1.00 36.31 299 LYS A N 1
ATOM 2437 C CA . LYS A 1 299 ? -13.907 -6.868 -2.179 1.00 36.31 299 LYS A CA 1
ATOM 2438 C C . LYS A 1 299 ? -13.090 -5.730 -1.587 1.00 36.31 299 LYS A C 1
ATOM 2440 O O . LYS A 1 299 ? -13.047 -5.620 -0.340 1.00 36.31 299 LYS A O 1
#

Secondary structure (DSSP, 8-state):
----------------------------TTHHHHHHHHHHHHTTSS------SHHHHHHHHHHHHHHHHHHHHHHHHHHHHHHHHHHHHHHHHHHHHHHHHHHHHHHIIIIIB---S-TT-SS---PBS-HHHHHHHHHHHHHHHHHHHHHHHHHHHHHHHHHHHHHHT-TTS-SSPTT-GGG-HHHHHHHHHHHHHHHHS-HHHHHHHHHHHHHHHHHHHHHHHHHHS-----HHHHHHHHHHHHHHHHHH-TTHHHHHHHHHHHSS-------HHHHHHHHHHHHHHHHHHHHHTT-

Solvent-accessible surface area (backbone atoms only — not comparable to full-atom values): 18282 Å² total; per-residue (Å²): 137,86,80,88,85,88,82,85,90,82,90,84,89,84,88,85,89,84,88,85,84,88,90,81,91,86,76,73,77,69,61,58,64,58,52,58,64,54,56,69,63,62,71,75,70,80,82,78,84,93,84,76,63,66,66,58,51,51,53,51,49,52,50,50,53,52,50,49,51,50,48,52,50,48,53,47,52,50,55,51,50,54,52,52,51,57,48,46,65,59,44,53,59,54,53,50,54,51,49,52,52,52,50,51,55,48,48,43,58,70,67,32,42,48,74,78,91,54,93,87,56,96,68,76,69,93,48,69,40,60,66,65,60,51,53,54,50,49,62,72,43,42,66,59,52,50,53,52,48,54,50,49,53,53,50,50,52,53,51,49,50,54,50,42,60,58,40,68,79,40,58,91,52,69,85,50,58,95,87,48,47,84,75,39,62,62,37,50,50,50,52,49,50,52,50,51,44,50,71,74,63,34,65,68,60,55,51,50,52,50,55,50,50,53,50,53,51,49,51,53,54,51,48,64,57,38,74,77,43,94,68,85,84,67,63,66,63,55,52,53,53,54,52,50,52,51,50,53,53,40,70,76,36,63,78,53,50,62,55,52,55,50,53,58,57,68,72,40,87,71,77,87,71,93,57,75,66,64,60,51,53,52,52,52,49,55,53,51,55,51,51,54,57,55,60,64,72,73,113

Sequence (299 aa):
MAGCHLEVSQCYSCNSQSQHGGLCLSRSSLLQKTLKKTVERTQRFSSKEVTKPIFCQQCGLYCKILWLSNSIHSLGLCYWKELFKDLGTLLIPFVFVFGLFKLQDLLVRFFFLQEKINVTDDQKPLALNNRNAFNCFNYFFFFYNAVIGITSCFLRMMISFILGTWLVSRIDRTIMQKGYERFDRGYRTWIGMIFADHCHNNPVMVCFCQLLLSHVQNIQHESNYSILNNAPSDSANCRVRKRWQLFYTLLKNPHLIPLRKHHLRANVPLKLSSSPQADIVVRAWLMCSQATTETVTEK

Foldseek 3Di:
DDDDDDDDDDDDDDDDDDDDDDDDDDDPPPVVVVVVVVVVVVVPPPPDDDDPDPVVVVVVVVVVVVVVVVVVVVVVVVVVVVVCVVVVVVVVVVVVLVVVVVVVVCCCVPPFQDDAPDPPDPDRPRHTDPPPVVVVVCVVCVVVVVVVVVVVVVVVVVVLVVVLVVCVVPLCDDSDPDPCSVVPPSVVVVVVVVVVCCVPVVVVVVVVVVVVVVVVVVVVVVVVVVVVPVDDDPVVVVVVVVVVVVVVVCVVPVVVVVVVVVVVVVPPPDPDDDDPVVVVVVVVVVVVVVVVVVVVVVD

Organism: NCBI:txid88201